Protein AF-A0A521PX06-F1 (afdb_monomer_lite)

Secondary structure (DSSP, 8-state):
--HHHHHHHHHHHHHHHHHHHHHHHHHHHHHHHHHTT-THHHHHHHHHHHHHHHHHHHHHHHHHH--EEEEEE-TTT--EEEEE---S-BTSGGGB--S--SSPPPPPPTTEEEEEEEEE-TTPPP-B-SS-EEEE-SS--B-HHHHTSTTEEEEE--EE-TTS-EEEEEEEEESSPPPTT-S-PPTT-SSEEEE-TTS-EEEE------B--HHHHHHTTSEEE--TT-SS-B-PPTT--TTTT--S-SS-EEEETTEEEE----

pLDDT: mean 91.42, std 8.43, range [45.53, 98.56]

Sequence (266 aa):
MNIDSIAKRNHIIDTHHHIIRDLRRVEPIISKLAAASDPAWREWEKERSQTVKKIEPLVQEYWDWVPAVKLSRCPFCQKDLARLFDPVDLRGFWWMDRTQRPRPEPAPCPHFCLLLGSVNLNGLPAQGGVFESRLGPDVPFVIPRLLEWPTMTAVVSLVPLRWGYNAYPVAYFSRVPPKERSLTQGWAQKEYQFILEDGRGGWDIVDDVYDYNLEAWIKRGKLRWFHENTLSPQNAPPGDYPFRDIKGKAMPQVLIDNELRYVYSP

Structure (mmCIF, N/CA/C/O backbone):
data_AF-A0A521PX06-F1
#
_entry.id   AF-A0A521PX06-F1
#
loop_
_atom_site.group_PDB
_atom_site.id
_atom_site.type_symbol
_atom_site.label_atom_id
_atom_site.label_alt_id
_atom_site.label_comp_id
_atom_site.label_asym_id
_atom_site.label_entity_id
_atom_site.label_seq_id
_atom_site.pdbx_PDB_ins_code
_atom_site.Cartn_x
_atom_site.Cartn_y
_atom_site.Cartn_z
_atom_site.occupancy
_atom_site.B_iso_or_equiv
_atom_site.auth_seq_id
_atom_site.auth_comp_id
_atom_site.auth_asym_id
_atom_site.auth_atom_id
_atom_site.pdbx_PDB_model_num
ATOM 1 N N . MET A 1 1 ? 15.422 -8.797 9.702 1.00 77.31 1 MET A N 1
ATOM 2 C CA . MET A 1 1 ? 15.928 -8.955 8.318 1.00 77.31 1 MET A CA 1
ATOM 3 C C . MET A 1 1 ? 17.419 -8.643 8.333 1.00 77.31 1 MET A C 1
ATOM 5 O O . MET A 1 1 ? 17.774 -7.654 8.964 1.00 77.31 1 MET A O 1
ATOM 9 N N . ASN A 1 2 ? 18.285 -9.486 7.761 1.00 86.31 2 ASN A N 1
ATOM 10 C CA . ASN A 1 2 ? 19.738 -9.249 7.798 1.00 86.31 2 ASN A CA 1
ATOM 11 C C . ASN A 1 2 ? 20.191 -8.312 6.655 1.00 86.31 2 ASN A C 1
ATOM 13 O O . ASN A 1 2 ? 19.441 -8.066 5.708 1.00 86.31 2 ASN A O 1
ATOM 17 N N . ILE A 1 3 ? 21.399 -7.754 6.770 1.00 82.31 3 ILE A N 1
ATOM 18 C CA . ILE A 1 3 ? 21.947 -6.778 5.812 1.00 82.31 3 ILE A CA 1
ATOM 19 C C . ILE A 1 3 ? 22.156 -7.412 4.429 1.00 82.31 3 ILE A C 1
ATOM 21 O O . ILE A 1 3 ? 21.763 -6.809 3.430 1.00 82.31 3 ILE A O 1
ATOM 25 N N . ASP A 1 4 ? 22.685 -8.635 4.380 1.00 86.69 4 ASP A N 1
ATOM 26 C CA . ASP A 1 4 ? 22.997 -9.346 3.131 1.00 86.69 4 ASP A CA 1
ATOM 27 C C . ASP A 1 4 ? 21.750 -9.592 2.275 1.00 86.69 4 ASP A C 1
ATOM 29 O O . ASP A 1 4 ? 21.757 -9.398 1.060 1.00 86.69 4 ASP A O 1
ATOM 33 N N . SER A 1 5 ? 20.635 -9.937 2.921 1.00 90.31 5 SER A N 1
ATOM 34 C CA . SER A 1 5 ? 19.335 -10.107 2.275 1.00 90.31 5 SER A CA 1
ATOM 35 C C . SER A 1 5 ? 18.852 -8.810 1.615 1.00 90.31 5 SER A C 1
ATOM 37 O O . SER A 1 5 ? 18.321 -8.841 0.507 1.00 90.31 5 SER A O 1
ATOM 39 N N . ILE A 1 6 ? 19.085 -7.654 2.244 1.00 91.94 6 ILE A N 1
ATOM 40 C CA . ILE A 1 6 ? 18.680 -6.357 1.683 1.00 91.94 6 ILE A CA 1
ATOM 41 C C . ILE A 1 6 ? 19.611 -5.928 0.544 1.00 91.94 6 ILE A C 1
ATOM 43 O O . ILE A 1 6 ? 19.138 -5.392 -0.458 1.00 91.94 6 ILE A O 1
ATOM 47 N N . ALA A 1 7 ? 20.916 -6.185 0.663 1.00 92.44 7 ALA A N 1
ATOM 48 C CA . ALA A 1 7 ? 21.871 -5.926 -0.414 1.00 92.44 7 ALA A CA 1
ATOM 49 C C . ALA A 1 7 ? 21.508 -6.722 -1.677 1.00 92.44 7 ALA A C 1
ATOM 51 O O . ALA A 1 7 ? 21.447 -6.155 -2.768 1.00 92.44 7 ALA A O 1
ATOM 52 N N . LYS A 1 8 ? 21.160 -8.004 -1.509 1.00 93.12 8 LYS A N 1
ATOM 53 C CA . LYS A 1 8 ? 20.673 -8.865 -2.590 1.00 93.12 8 LYS A CA 1
ATOM 54 C C . LYS A 1 8 ? 19.417 -8.297 -3.258 1.00 93.12 8 LYS A C 1
ATOM 56 O O . LYS A 1 8 ? 19.384 -8.151 -4.477 1.00 93.12 8 LYS A O 1
ATOM 61 N N . ARG A 1 9 ? 18.410 -7.906 -2.471 1.00 94.25 9 ARG A N 1
ATOM 62 C CA . ARG A 1 9 ? 17.194 -7.257 -2.989 1.00 94.25 9 ARG A CA 1
ATOM 63 C C . ARG A 1 9 ? 17.494 -5.986 -3.782 1.00 94.25 9 ARG A C 1
ATOM 65 O O . ARG A 1 9 ? 16.931 -5.791 -4.855 1.00 94.25 9 ARG A O 1
ATOM 72 N N . ASN A 1 10 ? 18.374 -5.126 -3.274 1.00 93.69 10 ASN A N 1
ATOM 73 C CA . ASN A 1 10 ? 18.742 -3.896 -3.973 1.00 93.69 10 ASN A CA 1
ATOM 74 C C . ASN A 1 10 ? 19.433 -4.196 -5.307 1.00 93.69 10 ASN A C 1
ATOM 76 O O . ASN A 1 10 ? 19.070 -3.601 -6.314 1.00 93.69 10 ASN A O 1
ATOM 80 N N . HIS A 1 11 ? 20.338 -5.178 -5.339 1.00 94.56 11 HIS A N 1
ATOM 81 C CA . HIS A 1 11 ? 20.997 -5.603 -6.573 1.00 94.56 11 HIS A CA 1
ATOM 82 C C . HIS A 1 11 ? 20.003 -6.085 -7.643 1.00 94.56 11 HIS A C 1
ATOM 84 O O . HIS A 1 11 ? 20.121 -5.699 -8.808 1.00 94.56 11 HIS A O 1
ATOM 90 N N . ILE A 1 12 ? 18.997 -6.874 -7.250 1.00 93.12 12 ILE A N 1
ATOM 91 C CA . ILE A 1 12 ? 17.921 -7.337 -8.141 1.00 93.12 12 ILE A CA 1
ATOM 92 C C . ILE A 1 12 ? 17.178 -6.145 -8.760 1.00 93.12 12 ILE A C 1
ATOM 94 O O . ILE A 1 12 ? 17.003 -6.074 -9.978 1.00 93.12 12 ILE A O 1
ATOM 98 N N . ILE A 1 13 ? 16.774 -5.182 -7.928 1.00 92.38 13 ILE A N 1
ATOM 99 C CA . ILE A 1 13 ? 16.023 -3.999 -8.363 1.00 92.38 13 ILE A CA 1
ATOM 100 C C . ILE A 1 13 ? 16.864 -3.101 -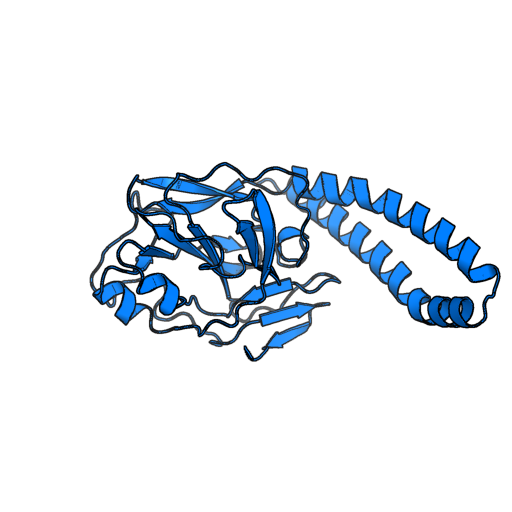9.263 1.00 92.38 13 ILE A C 1
ATOM 102 O O . ILE A 1 13 ? 16.377 -2.661 -10.302 1.00 92.38 13 ILE A O 1
ATOM 106 N N . ASP A 1 14 ? 18.119 -2.847 -8.902 1.00 94.31 14 ASP A N 1
ATOM 107 C CA . ASP A 1 14 ? 19.002 -1.971 -9.668 1.00 94.31 14 ASP A CA 1
ATOM 108 C C . ASP A 1 14 ? 19.321 -2.582 -11.043 1.00 94.31 14 ASP A C 1
ATOM 110 O O . ASP A 1 14 ? 19.267 -1.881 -12.057 1.00 94.31 14 ASP A O 1
ATOM 114 N N . THR A 1 15 ? 19.537 -3.902 -11.102 1.00 93.38 15 THR A N 1
ATOM 115 C CA . THR A 1 15 ? 19.737 -4.644 -12.359 1.00 93.38 15 THR A CA 1
ATOM 116 C C . THR A 1 15 ? 18.487 -4.578 -13.234 1.00 93.38 15 THR A C 1
ATOM 118 O O . THR A 1 15 ? 18.568 -4.237 -14.414 1.00 93.38 15 THR A O 1
ATOM 121 N N . HIS A 1 16 ? 17.311 -4.832 -12.656 1.00 93.19 16 HIS A N 1
ATOM 122 C CA . HIS A 1 16 ? 16.043 -4.716 -13.369 1.00 93.19 16 HIS A CA 1
ATOM 123 C C . HIS A 1 16 ? 15.815 -3.299 -13.909 1.00 93.19 16 HIS A C 1
ATOM 125 O O . HIS A 1 16 ? 15.477 -3.115 -15.078 1.00 93.19 16 HIS A O 1
ATOM 131 N N . HIS A 1 17 ? 16.029 -2.280 -13.076 1.00 91.19 17 HIS A N 1
ATOM 132 C CA . HIS A 1 17 ? 15.851 -0.885 -13.460 1.00 91.19 17 HIS A CA 1
ATOM 133 C C . HIS A 1 17 ? 16.805 -0.468 -14.575 1.00 91.19 17 HIS A C 1
ATOM 135 O O . HIS A 1 17 ? 16.384 0.246 -15.481 1.00 91.19 17 HIS A O 1
ATOM 141 N N . HIS A 1 18 ? 18.056 -0.927 -14.542 1.00 92.62 18 HIS A N 1
ATOM 142 C CA . HIS A 1 18 ? 19.015 -0.680 -15.613 1.00 92.62 18 HIS A CA 1
ATOM 143 C C . HIS A 1 18 ? 18.521 -1.248 -16.952 1.00 92.62 18 HIS A C 1
ATOM 145 O O . HIS A 1 18 ? 18.384 -0.495 -17.914 1.00 92.62 18 HIS A O 1
ATOM 151 N N . ILE A 1 19 ? 18.124 -2.526 -16.976 1.00 90.25 19 ILE A N 1
ATOM 152 C CA . ILE A 1 19 ? 17.608 -3.185 -18.185 1.00 90.25 19 ILE A CA 1
ATOM 153 C C . ILE A 1 19 ? 16.369 -2.456 -18.732 1.00 90.25 19 ILE A C 1
ATOM 155 O O . ILE A 1 19 ? 16.259 -2.205 -19.932 1.00 90.25 19 ILE A O 1
ATOM 159 N N . ILE A 1 20 ? 15.425 -2.086 -17.863 1.00 90.06 20 ILE A N 1
ATOM 160 C CA . ILE A 1 20 ? 14.202 -1.386 -18.276 1.00 90.06 20 ILE A CA 1
ATOM 161 C C . ILE A 1 20 ? 14.499 0.008 -18.838 1.00 90.06 20 ILE A C 1
ATOM 163 O O . ILE A 1 20 ? 13.864 0.408 -19.817 1.00 90.06 20 ILE A O 1
ATOM 167 N N . ARG A 1 21 ? 15.446 0.756 -18.256 1.00 90.56 21 ARG A N 1
ATOM 168 C CA . ARG A 1 21 ? 15.852 2.066 -18.794 1.00 90.56 21 ARG A CA 1
ATOM 169 C C . ARG A 1 21 ? 16.436 1.930 -20.194 1.00 90.56 21 ARG A C 1
ATOM 171 O O . ARG A 1 21 ? 16.063 2.710 -21.069 1.00 90.56 21 ARG A O 1
ATOM 178 N N . ASP A 1 22 ? 17.275 0.924 -20.417 1.00 90.19 22 ASP A N 1
ATOM 179 C CA . ASP A 1 22 ? 17.865 0.668 -21.731 1.00 90.19 22 ASP A CA 1
ATOM 180 C C . ASP A 1 22 ? 16.794 0.330 -22.775 1.00 90.19 22 ASP A C 1
ATOM 182 O O . ASP A 1 22 ? 16.799 0.904 -23.867 1.00 90.19 22 ASP A O 1
ATOM 186 N N . LEU A 1 23 ? 15.817 -0.513 -22.418 1.00 88.94 23 LEU A N 1
ATOM 187 C CA . LEU A 1 23 ? 14.682 -0.840 -23.289 1.00 88.94 23 LEU A CA 1
ATOM 188 C C . LEU A 1 23 ? 13.816 0.390 -23.610 1.00 88.94 23 LEU A C 1
ATOM 190 O O . LEU A 1 23 ? 13.464 0.606 -24.770 1.00 88.94 23 LEU A O 1
ATOM 194 N N . ARG A 1 24 ? 13.503 1.231 -22.614 1.00 88.12 24 ARG A N 1
ATOM 195 C CA . ARG A 1 24 ? 12.711 2.459 -22.822 1.00 88.12 24 ARG A CA 1
ATOM 196 C C . ARG A 1 24 ? 13.435 3.490 -23.683 1.00 88.12 24 ARG A C 1
ATOM 198 O O . ARG A 1 24 ? 12.793 4.192 -24.458 1.00 88.12 24 ARG A O 1
ATOM 205 N N . ARG A 1 25 ? 14.766 3.584 -23.583 1.00 90.31 25 ARG A N 1
ATOM 206 C CA . ARG A 1 25 ? 15.566 4.538 -24.369 1.00 90.31 25 ARG A CA 1
ATOM 207 C C . ARG A 1 25 ? 15.419 4.314 -25.875 1.00 90.31 25 ARG A C 1
ATOM 209 O O . ARG A 1 25 ? 15.466 5.273 -26.641 1.00 90.31 25 ARG A O 1
ATOM 216 N N . VAL A 1 26 ? 15.255 3.062 -26.299 1.00 88.69 26 VAL A N 1
ATOM 217 C CA . VAL A 1 26 ? 15.172 2.691 -27.721 1.00 88.69 26 VAL A CA 1
ATOM 218 C C . VAL A 1 26 ? 13.735 2.587 -28.242 1.00 88.69 26 VAL A C 1
ATOM 220 O O . VAL A 1 26 ? 13.522 2.673 -29.449 1.00 88.69 26 VAL A O 1
ATOM 223 N N . GLU A 1 27 ? 12.734 2.485 -27.365 1.00 87.94 27 GLU A N 1
ATOM 224 C CA . GLU A 1 27 ? 11.319 2.298 -27.726 1.00 87.94 27 GLU A CA 1
ATOM 225 C C . GLU A 1 27 ? 10.758 3.336 -28.729 1.00 87.94 27 GLU A C 1
ATOM 227 O O . GLU A 1 27 ? 10.093 2.923 -29.689 1.00 87.94 27 GLU A O 1
ATOM 232 N N . PRO A 1 28 ? 11.056 4.652 -28.631 1.00 91.25 28 PRO A N 1
ATOM 233 C CA . PRO A 1 28 ? 10.577 5.628 -29.615 1.00 91.25 28 PRO A CA 1
ATOM 234 C C . PRO A 1 28 ? 11.161 5.418 -31.017 1.00 91.25 28 PRO A C 1
ATOM 236 O O . PRO A 1 28 ? 10.495 5.696 -32.015 1.00 91.25 28 PRO A O 1
ATOM 239 N N . ILE A 1 29 ? 12.407 4.941 -31.104 1.00 89.19 29 ILE A N 1
ATOM 240 C CA . ILE A 1 29 ? 13.078 4.651 -32.379 1.00 89.19 29 ILE A CA 1
ATOM 241 C C . ILE A 1 29 ? 12.409 3.439 -33.022 1.00 89.19 29 ILE A C 1
ATOM 243 O O . ILE A 1 29 ? 12.021 3.484 -34.187 1.00 89.19 29 ILE A O 1
ATOM 247 N N . ILE A 1 30 ? 12.198 2.383 -32.240 1.00 87.62 30 ILE A N 1
ATOM 248 C CA . ILE A 1 30 ? 11.592 1.150 -32.735 1.00 87.62 30 ILE A CA 1
ATOM 249 C C . ILE A 1 30 ? 10.142 1.356 -33.159 1.00 87.62 30 ILE A C 1
ATOM 251 O O . ILE A 1 30 ? 9.734 0.831 -34.191 1.00 87.62 30 ILE A O 1
ATOM 255 N N . SER A 1 31 ? 9.381 2.169 -32.427 1.00 85.88 31 SER A N 1
ATOM 256 C CA . SER A 1 31 ? 8.005 2.508 -32.806 1.00 85.88 31 SER A CA 1
ATOM 257 C C . SER A 1 31 ? 7.937 3.129 -34.209 1.00 85.88 31 SER A C 1
ATOM 259 O O . SER A 1 31 ? 7.035 2.814 -34.984 1.00 85.88 31 SER A O 1
ATOM 261 N N . LYS A 1 32 ? 8.927 3.956 -34.579 1.00 90.88 32 LYS A N 1
ATOM 262 C CA . LYS A 1 32 ? 9.040 4.523 -35.933 1.00 90.88 32 LYS A CA 1
ATOM 263 C C . LYS A 1 32 ? 9.410 3.466 -36.978 1.00 90.88 32 LYS A C 1
ATOM 265 O O . LYS A 1 32 ? 8.816 3.460 -38.052 1.00 90.88 32 LYS A O 1
ATOM 270 N N . LEU A 1 33 ? 10.346 2.565 -36.668 1.00 88.00 33 LEU A N 1
ATOM 271 C CA . LEU A 1 33 ? 10.742 1.469 -37.567 1.00 88.00 33 LEU A CA 1
ATOM 272 C C . LEU A 1 33 ? 9.586 0.494 -37.830 1.00 88.00 33 LEU A C 1
ATOM 274 O O . LEU A 1 33 ? 9.361 0.095 -38.971 1.00 88.00 33 LEU A O 1
ATOM 278 N N . ALA A 1 34 ? 8.811 0.162 -36.794 1.00 85.94 34 ALA A N 1
ATOM 279 C CA . ALA A 1 34 ? 7.628 -0.684 -36.910 1.00 85.94 34 ALA A CA 1
ATOM 280 C C . ALA A 1 34 ? 6.563 -0.045 -37.816 1.00 85.94 34 ALA A C 1
ATOM 282 O O . ALA A 1 34 ? 6.048 -0.707 -38.715 1.00 85.94 34 ALA A O 1
ATOM 283 N N . ALA A 1 35 ? 6.291 1.255 -37.646 1.00 91.19 35 ALA A N 1
ATOM 284 C CA . ALA A 1 35 ? 5.367 1.994 -38.510 1.00 91.19 35 ALA A CA 1
ATOM 285 C C . ALA A 1 35 ? 5.827 2.033 -39.981 1.00 91.19 35 ALA A C 1
ATOM 287 O O . ALA A 1 35 ? 4.998 2.011 -40.888 1.00 91.19 35 ALA A O 1
ATOM 288 N N . ALA A 1 36 ? 7.140 2.037 -40.220 1.00 91.44 36 ALA A N 1
ATOM 289 C CA . ALA A 1 36 ? 7.736 1.974 -41.554 1.00 91.44 36 ALA A CA 1
ATOM 290 C C . ALA A 1 36 ? 7.850 0.544 -42.126 1.00 91.44 36 ALA A C 1
ATOM 292 O O . ALA A 1 36 ? 8.324 0.379 -43.246 1.00 91.44 36 ALA A O 1
ATOM 293 N N . SER A 1 37 ? 7.426 -0.490 -41.384 1.00 90.75 37 SER A N 1
ATOM 294 C CA . SER A 1 37 ? 7.623 -1.908 -41.736 1.00 90.75 37 SER A CA 1
ATOM 295 C C . SER A 1 37 ? 9.092 -2.302 -41.974 1.00 90.75 37 SER A C 1
ATOM 297 O O . SER A 1 37 ? 9.373 -3.239 -42.722 1.00 90.75 37 SER A O 1
ATOM 299 N N . ASP A 1 38 ? 10.034 -1.616 -41.323 1.00 94.00 38 ASP A N 1
ATOM 300 C CA . ASP A 1 38 ? 11.471 -1.864 -41.470 1.00 94.00 38 ASP A CA 1
ATOM 301 C C . ASP A 1 38 ? 11.881 -3.195 -40.801 1.00 94.00 38 ASP A C 1
ATOM 303 O O . ASP A 1 38 ? 11.660 -3.357 -39.600 1.00 94.00 38 ASP A O 1
ATOM 307 N N . PRO A 1 39 ? 12.523 -4.150 -41.501 1.00 91.69 39 PRO A N 1
ATOM 308 C CA . PRO A 1 39 ? 12.943 -5.431 -40.923 1.00 91.69 39 PRO A CA 1
ATOM 309 C C . PRO A 1 39 ? 13.735 -5.342 -39.607 1.00 91.69 39 PRO A C 1
ATOM 311 O O . PRO A 1 39 ? 13.665 -6.279 -38.806 1.00 91.69 39 PRO A O 1
ATOM 314 N N . ALA A 1 40 ? 14.437 -4.233 -39.345 1.00 89.69 40 ALA A N 1
ATOM 315 C CA . ALA A 1 40 ? 15.159 -3.992 -38.097 1.00 89.69 40 ALA A CA 1
ATOM 316 C C . ALA A 1 40 ? 14.257 -4.054 -36.850 1.00 89.69 40 ALA A C 1
ATOM 318 O O . ALA A 1 40 ? 14.723 -4.451 -35.779 1.00 89.69 40 ALA A O 1
ATOM 319 N N . TRP A 1 41 ? 12.957 -3.743 -36.970 1.00 89.44 41 TRP A N 1
ATOM 320 C CA . TRP A 1 41 ? 12.026 -3.838 -35.838 1.00 89.44 41 TRP A CA 1
ATOM 321 C C . TRP A 1 41 ? 11.865 -5.286 -35.347 1.00 89.44 41 TRP A C 1
ATOM 323 O O . TRP A 1 41 ? 11.765 -5.518 -34.143 1.00 89.44 41 TRP A O 1
ATOM 333 N N . ARG A 1 42 ? 11.899 -6.271 -36.259 1.00 89.88 42 ARG A N 1
ATOM 334 C CA . ARG A 1 42 ? 11.760 -7.697 -35.918 1.00 89.88 42 ARG A CA 1
ATOM 335 C C . ARG A 1 42 ? 12.981 -8.226 -35.184 1.00 89.88 42 ARG A C 1
ATOM 337 O O . ARG A 1 42 ? 12.845 -9.062 -34.295 1.00 89.88 42 ARG A O 1
ATOM 344 N N . GLU A 1 43 ? 14.170 -7.768 -35.568 1.00 90.38 43 GLU A N 1
ATOM 345 C CA . GLU A 1 43 ? 15.398 -8.170 -34.882 1.00 90.38 43 GLU A CA 1
ATOM 346 C C . GLU A 1 43 ? 15.430 -7.599 -33.464 1.00 90.38 43 GLU A C 1
ATOM 348 O O . GLU A 1 43 ? 15.638 -8.342 -32.505 1.00 90.38 43 GLU A O 1
ATOM 353 N N . TRP A 1 44 ? 15.055 -6.326 -33.305 1.00 89.06 44 TRP A N 1
ATOM 354 C CA . TRP A 1 44 ? 14.880 -5.741 -31.980 1.00 89.06 44 TRP A CA 1
ATOM 355 C C . TRP A 1 44 ? 13.822 -6.468 -31.145 1.00 89.06 44 TRP A C 1
ATOM 357 O O . TRP A 1 44 ? 14.010 -6.656 -29.947 1.00 89.06 44 TRP A O 1
ATOM 367 N N . GLU A 1 45 ? 12.705 -6.902 -31.736 1.00 89.00 45 GLU A N 1
ATOM 368 C CA . GLU A 1 45 ? 11.679 -7.634 -30.987 1.00 89.00 45 GLU A CA 1
ATOM 369 C C . GLU A 1 45 ? 12.219 -8.958 -30.423 1.00 89.00 45 GLU A C 1
ATOM 371 O O . GLU A 1 45 ? 11.927 -9.304 -29.273 1.00 89.00 45 GLU A O 1
ATOM 376 N N . LYS A 1 46 ? 13.077 -9.665 -31.172 1.00 90.75 46 LYS A N 1
ATOM 377 C CA . LYS A 1 46 ? 13.778 -10.852 -30.659 1.00 90.75 46 LYS A CA 1
ATOM 378 C C . LYS A 1 46 ? 14.724 -10.494 -29.515 1.00 90.75 46 LYS A C 1
ATOM 380 O O . LYS A 1 46 ? 14.679 -11.157 -28.477 1.00 90.75 46 LYS A O 1
ATOM 385 N N . GLU A 1 47 ? 15.549 -9.460 -29.670 1.00 89.31 47 GLU A N 1
ATOM 386 C CA . GLU A 1 47 ? 16.478 -9.001 -28.627 1.00 89.31 47 GLU A CA 1
ATOM 387 C C . GLU A 1 47 ? 15.736 -8.564 -27.357 1.00 89.31 47 GLU A C 1
ATOM 389 O O . GLU A 1 47 ? 16.101 -8.948 -26.240 1.00 89.31 47 GLU A O 1
ATOM 394 N N . ARG A 1 48 ? 14.635 -7.821 -27.514 1.00 87.94 48 ARG A N 1
ATOM 395 C CA . ARG A 1 48 ? 13.732 -7.445 -26.425 1.00 87.94 48 ARG A CA 1
ATOM 396 C C . ARG A 1 48 ? 13.158 -8.684 -25.757 1.00 87.94 48 ARG A C 1
ATOM 398 O O . ARG A 1 48 ? 13.188 -8.761 -24.534 1.00 87.94 48 ARG A O 1
ATOM 405 N N . SER A 1 49 ? 12.659 -9.653 -26.523 1.00 88.88 49 SER A N 1
ATOM 406 C CA . SER A 1 49 ? 12.113 -10.902 -25.980 1.00 88.88 49 SER A CA 1
ATOM 407 C C . SER A 1 49 ? 13.159 -11.661 -25.154 1.00 88.88 49 SER A C 1
ATOM 409 O O . SER A 1 49 ? 12.884 -12.074 -24.028 1.00 88.88 49 SER A O 1
ATOM 411 N N . GLN A 1 50 ? 14.392 -11.776 -25.655 1.00 90.19 50 GLN A N 1
ATOM 412 C CA . GLN A 1 50 ? 15.505 -12.383 -24.916 1.00 90.19 50 GLN A CA 1
ATOM 413 C C . GLN A 1 50 ? 15.865 -11.595 -23.652 1.00 90.19 50 GLN A C 1
ATOM 415 O O . GLN A 1 50 ? 16.146 -12.187 -22.612 1.00 90.19 50 GLN A O 1
ATOM 420 N N . THR A 1 51 ? 15.835 -10.266 -23.719 1.00 88.94 51 THR A N 1
ATOM 421 C CA . THR A 1 51 ? 16.107 -9.391 -22.574 1.00 88.94 51 THR A CA 1
ATOM 422 C C . THR A 1 51 ? 15.022 -9.513 -21.504 1.00 88.94 51 THR A C 1
ATOM 424 O O . THR A 1 51 ? 15.336 -9.642 -20.324 1.00 88.94 51 THR A O 1
ATOM 427 N N . VAL A 1 52 ? 13.748 -9.574 -21.899 1.00 85.44 52 VAL A N 1
ATOM 428 C CA . VAL A 1 52 ? 12.620 -9.803 -20.983 1.00 85.44 52 VAL A CA 1
ATOM 429 C C . VAL A 1 52 ? 12.733 -11.168 -20.297 1.00 85.44 52 VAL A C 1
ATOM 431 O O . VAL A 1 52 ? 12.516 -11.255 -19.092 1.00 85.44 52 VAL A O 1
ATOM 434 N N . LYS A 1 53 ? 13.182 -12.215 -21.001 1.00 89.56 53 LYS A N 1
ATOM 435 C CA . LYS A 1 53 ? 13.454 -13.527 -20.380 1.00 89.56 53 LYS A CA 1
ATOM 436 C C . LYS A 1 53 ? 14.545 -13.483 -19.303 1.00 89.56 53 LYS A C 1
ATOM 438 O O . LYS A 1 53 ? 14.536 -14.314 -18.405 1.00 89.56 53 LYS A O 1
ATOM 443 N N . LYS A 1 54 ? 15.477 -12.522 -19.358 1.00 88.50 54 LYS A N 1
ATOM 444 C CA . LYS A 1 54 ? 16.486 -12.313 -18.297 1.00 88.50 54 LYS A CA 1
ATOM 445 C C . LYS A 1 54 ? 15.915 -11.587 -17.073 1.00 88.50 54 LYS A C 1
ATOM 447 O O . LYS A 1 54 ? 16.471 -11.710 -15.988 1.00 88.50 54 LYS A O 1
ATOM 452 N N . ILE A 1 55 ? 14.824 -10.838 -17.241 1.00 89.44 55 ILE A N 1
ATOM 453 C CA . ILE A 1 55 ? 14.141 -10.111 -16.161 1.00 89.44 55 ILE A CA 1
ATOM 454 C C . ILE A 1 55 ? 13.302 -11.055 -15.298 1.00 89.44 55 ILE A C 1
ATOM 456 O O . ILE A 1 55 ? 13.244 -10.885 -14.084 1.00 89.44 55 ILE A O 1
ATOM 460 N N . GLU A 1 56 ? 12.652 -12.044 -15.905 1.00 89.56 56 GLU A N 1
ATOM 461 C CA . GLU A 1 56 ? 11.712 -12.928 -15.211 1.00 89.56 56 GLU A CA 1
ATOM 462 C C . GLU A 1 56 ? 12.317 -13.628 -13.971 1.00 89.56 56 GLU A C 1
ATOM 464 O O . GLU A 1 56 ? 11.715 -13.520 -12.898 1.00 89.56 56 GLU A O 1
ATOM 469 N N . PRO A 1 57 ? 13.534 -14.218 -14.019 1.00 91.69 57 PRO A N 1
ATOM 470 C CA . PRO A 1 57 ? 14.173 -14.781 -12.827 1.00 91.69 57 PRO A CA 1
ATOM 471 C C . PRO A 1 57 ? 14.456 -13.748 -11.728 1.00 91.69 57 PRO A C 1
ATOM 473 O O . PRO A 1 57 ? 14.317 -14.063 -10.551 1.00 91.69 57 PRO A O 1
ATOM 476 N N . LEU A 1 58 ? 14.810 -12.508 -12.094 1.00 92.00 58 LEU A N 1
ATOM 477 C CA . LEU A 1 58 ? 15.048 -11.420 -11.135 1.00 92.00 58 LEU A CA 1
ATOM 478 C C . LEU A 1 58 ? 13.754 -11.026 -10.415 1.00 92.00 58 LEU A C 1
ATOM 480 O O . LEU A 1 58 ? 13.747 -10.804 -9.205 1.00 92.00 58 LEU A O 1
ATOM 484 N N . VAL A 1 59 ? 12.642 -10.962 -11.150 1.00 90.88 59 VAL A N 1
ATOM 485 C CA . VAL A 1 59 ? 11.322 -10.691 -10.568 1.00 90.88 59 VAL A CA 1
ATOM 486 C C . VAL A 1 59 ? 10.927 -11.811 -9.611 1.00 90.88 59 VAL A C 1
ATOM 488 O O . VAL A 1 59 ? 10.506 -11.518 -8.492 1.00 90.88 59 VAL A O 1
ATOM 491 N N . GLN A 1 60 ? 11.109 -13.074 -10.002 1.00 92.00 60 GLN A N 1
ATOM 492 C CA . GLN A 1 60 ? 10.838 -14.209 -9.121 1.00 92.00 60 GLN A CA 1
ATOM 493 C C . GLN A 1 60 ? 11.684 -14.145 -7.842 1.00 92.00 60 GLN A C 1
ATOM 495 O O . GLN A 1 60 ? 11.142 -14.225 -6.742 1.00 92.00 60 GLN A O 1
ATOM 500 N N . GLU A 1 61 ? 12.990 -13.910 -7.975 1.00 93.44 61 GLU A N 1
ATOM 501 C CA . GLU A 1 61 ? 13.912 -13.829 -6.842 1.00 93.44 61 GLU A CA 1
ATOM 502 C C . GLU A 1 61 ? 13.560 -12.686 -5.876 1.00 93.44 61 GLU A C 1
ATOM 504 O O . GLU A 1 61 ? 13.662 -12.842 -4.656 1.00 93.44 61 GLU A O 1
ATOM 509 N N . TYR A 1 62 ? 13.081 -11.552 -6.400 1.00 94.62 62 TYR A N 1
ATOM 510 C CA . TYR A 1 62 ? 12.526 -10.482 -5.573 1.00 94.62 62 TYR A CA 1
ATOM 511 C C . TYR A 1 62 ? 11.311 -10.964 -4.771 1.00 94.62 62 TYR A C 1
ATOM 513 O O . TYR A 1 62 ? 11.257 -10.749 -3.563 1.00 94.62 62 TYR A O 1
ATOM 521 N N . TRP A 1 63 ? 10.340 -11.630 -5.399 1.00 93.81 63 TRP A N 1
ATOM 522 C CA . TRP A 1 63 ? 9.119 -12.085 -4.719 1.00 93.81 63 TRP A CA 1
ATOM 523 C C . TRP A 1 63 ? 9.354 -13.219 -3.716 1.00 93.81 63 TRP A C 1
ATOM 525 O O . TRP A 1 63 ? 8.670 -13.289 -2.688 1.00 93.81 63 TRP A O 1
ATOM 535 N N . ASP A 1 64 ? 10.350 -14.064 -3.961 1.00 93.50 64 ASP A N 1
ATOM 536 C CA . ASP A 1 64 ? 10.816 -15.055 -2.990 1.00 93.50 64 ASP A CA 1
ATOM 537 C C . ASP A 1 64 ? 11.436 -14.373 -1.762 1.00 93.50 64 ASP A C 1
ATOM 539 O O . ASP A 1 64 ? 11.266 -14.835 -0.629 1.00 93.50 64 ASP A O 1
ATOM 543 N N . TRP A 1 65 ? 12.088 -13.226 -1.971 1.00 94.25 65 TRP A N 1
ATOM 544 C CA . TRP A 1 65 ? 12.641 -12.403 -0.903 1.00 94.25 65 TRP A CA 1
ATOM 545 C C . TRP A 1 65 ? 11.582 -11.623 -0.106 1.00 94.25 65 TRP A C 1
ATOM 547 O O . TRP A 1 65 ? 11.742 -11.494 1.111 1.00 94.25 65 TRP A O 1
ATOM 557 N N . VAL A 1 66 ? 10.518 -11.108 -0.743 1.00 94.69 66 VAL A N 1
ATOM 558 C CA . VAL A 1 66 ? 9.526 -10.241 -0.072 1.00 94.69 66 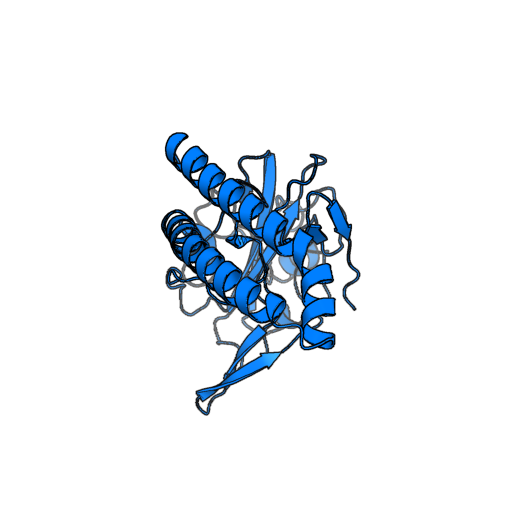VAL A CA 1
ATOM 559 C C . VAL A 1 66 ? 8.972 -10.935 1.183 1.00 94.69 66 VAL A C 1
ATOM 561 O O . VAL A 1 66 ? 8.386 -12.019 1.085 1.00 94.69 66 VAL A O 1
ATOM 564 N N . PRO A 1 67 ? 9.133 -10.344 2.381 1.00 95.62 67 PRO A N 1
ATOM 565 C CA . PRO A 1 67 ? 8.688 -10.974 3.614 1.00 95.62 67 PRO A CA 1
ATOM 566 C C . PRO A 1 67 ? 7.166 -10.898 3.769 1.00 95.62 67 PRO A C 1
ATOM 568 O O . PRO A 1 67 ? 6.511 -9.967 3.301 1.00 95.62 67 PRO A O 1
ATOM 571 N N . ALA A 1 68 ? 6.613 -11.843 4.529 1.00 95.75 68 ALA A N 1
ATOM 572 C CA . ALA A 1 68 ? 5.291 -11.678 5.114 1.00 95.75 68 ALA A CA 1
ATOM 573 C C . ALA A 1 68 ? 5.405 -10.767 6.347 1.00 95.75 68 ALA A C 1
ATOM 575 O O . ALA A 1 68 ? 6.010 -11.146 7.351 1.00 95.75 68 ALA A O 1
ATOM 576 N N . VAL A 1 69 ? 4.836 -9.568 6.271 1.00 95.44 69 VAL A N 1
ATOM 577 C CA . VAL A 1 69 ? 4.812 -8.591 7.365 1.00 95.44 69 VAL A CA 1
ATOM 578 C C . VAL A 1 69 ? 3.430 -8.593 7.993 1.00 95.44 69 VAL A C 1
ATOM 580 O O . VAL A 1 69 ? 2.414 -8.633 7.298 1.00 95.44 69 VAL A O 1
ATOM 583 N N . LYS A 1 70 ? 3.376 -8.540 9.323 1.00 95.69 70 LYS A N 1
ATOM 584 C CA . LYS A 1 70 ? 2.129 -8.320 10.051 1.00 95.69 70 LYS A CA 1
ATOM 585 C C . LYS A 1 70 ? 1.672 -6.880 9.832 1.00 95.69 70 LYS A C 1
ATOM 587 O O . LYS A 1 70 ? 2.239 -5.959 10.404 1.00 95.69 70 LYS A O 1
ATOM 592 N N . LEU A 1 71 ? 0.633 -6.705 9.024 1.00 96.00 71 LEU A N 1
ATOM 593 C CA . LEU A 1 71 ? 0.083 -5.392 8.694 1.00 96.00 71 LEU A CA 1
ATOM 594 C C . LEU A 1 71 ? -1.105 -5.017 9.576 1.00 96.00 71 LEU A C 1
ATOM 596 O O . LEU A 1 71 ? -1.423 -3.842 9.694 1.00 96.00 71 LEU A O 1
ATOM 600 N N . SER A 1 72 ? -1.802 -5.979 10.183 1.00 96.00 72 SER A N 1
ATOM 601 C CA . SER A 1 72 ? -2.937 -5.680 11.064 1.00 96.00 72 SER A CA 1
ATOM 602 C C . SER A 1 72 ? -3.308 -6.870 11.956 1.00 96.00 72 SER A C 1
ATOM 604 O O . SER A 1 72 ? -2.660 -7.919 11.930 1.00 96.00 72 SER A O 1
ATOM 606 N N . ARG A 1 73 ? -4.381 -6.718 12.737 1.00 95.94 73 ARG A N 1
ATOM 607 C CA . ARG A 1 73 ? -5.016 -7.773 13.535 1.00 95.94 73 ARG A CA 1
ATOM 608 C C . ARG A 1 73 ? -6.533 -7.649 13.426 1.00 95.94 73 ARG A C 1
ATOM 610 O O . ARG A 1 73 ? -7.087 -6.569 13.613 1.00 95.94 73 ARG A O 1
ATOM 617 N N . CYS A 1 74 ? -7.206 -8.757 13.126 1.00 96.75 74 CYS A N 1
ATOM 618 C CA . CYS A 1 74 ? -8.654 -8.777 12.942 1.00 96.75 74 CYS A CA 1
ATOM 619 C C . CYS A 1 74 ? -9.386 -8.379 14.240 1.00 96.75 74 CYS A C 1
ATOM 621 O O . CYS A 1 74 ? -9.197 -9.046 15.260 1.00 96.75 74 CYS A O 1
ATOM 623 N N . PRO A 1 75 ? -10.294 -7.385 14.223 1.00 96.12 75 PRO A N 1
ATOM 624 C CA . PRO A 1 75 ? -10.992 -6.933 15.426 1.00 96.12 75 PRO A CA 1
ATOM 625 C C . PRO A 1 75 ? -12.041 -7.932 15.940 1.00 96.12 75 PRO A C 1
ATOM 627 O O . PRO A 1 75 ? -12.526 -7.772 17.060 1.00 96.12 75 PRO A O 1
ATOM 630 N N . PHE A 1 76 ? -12.395 -8.952 15.148 1.00 96.19 76 PHE A N 1
ATOM 631 C CA . PHE A 1 76 ? -13.424 -9.939 15.493 1.00 96.19 76 PHE A CA 1
ATOM 632 C C . PHE A 1 76 ? -12.851 -11.249 16.034 1.00 96.19 76 PHE A C 1
ATOM 634 O O . PHE A 1 76 ? -13.365 -11.767 17.016 1.00 96.19 76 PHE A O 1
ATOM 641 N N . CYS A 1 77 ? -11.788 -11.776 15.416 1.00 96.31 77 CYS A N 1
ATOM 642 C CA . CYS A 1 77 ? -11.193 -13.064 15.802 1.00 96.31 77 CYS A CA 1
ATOM 643 C C . CYS A 1 77 ? -9.748 -12.970 16.303 1.00 96.31 77 CYS A C 1
ATOM 645 O O . CYS A 1 77 ? -9.145 -14.000 16.581 1.00 96.31 77 CYS A O 1
ATOM 647 N N . GLN A 1 78 ? -9.178 -11.762 16.379 1.00 94.75 78 GLN A N 1
ATOM 648 C CA . GLN A 1 78 ? -7.821 -11.488 16.874 1.00 94.75 78 GLN A CA 1
ATOM 649 C C . GLN A 1 78 ? -6.675 -12.179 16.111 1.00 94.75 78 GLN A C 1
ATOM 651 O O . GLN A 1 78 ? -5.518 -12.059 16.507 1.00 94.75 78 GLN A O 1
ATOM 656 N N . LYS A 1 79 ? -6.958 -12.850 14.986 1.00 95.94 79 LYS A N 1
ATOM 657 C CA . LYS A 1 79 ? -5.927 -13.391 14.093 1.00 95.94 79 LYS A CA 1
ATOM 658 C C . LYS A 1 79 ? -5.137 -12.260 13.436 1.00 95.94 79 LYS A C 1
ATOM 660 O O . LYS A 1 79 ? -5.711 -11.243 13.033 1.00 95.94 79 LYS A O 1
ATOM 665 N N . ASP A 1 80 ? -3.831 -12.466 13.315 1.00 95.94 80 ASP A N 1
ATOM 666 C CA . ASP A 1 80 ? -2.942 -11.545 12.612 1.00 95.94 80 ASP A CA 1
ATOM 667 C C . ASP A 1 80 ? -3.233 -11.544 11.113 1.00 95.94 80 ASP A C 1
ATOM 669 O O . ASP A 1 80 ? -3.480 -12.586 10.505 1.00 95.94 80 ASP A O 1
ATOM 673 N N . LEU A 1 81 ? -3.195 -10.353 10.523 1.00 96.62 81 LEU A N 1
ATOM 674 C CA . LEU A 1 81 ? -3.162 -10.171 9.082 1.00 96.62 81 LEU A CA 1
ATOM 675 C C . LEU A 1 81 ? -1.701 -9.989 8.679 1.00 96.62 81 LEU A C 1
ATOM 677 O O . LEU A 1 81 ? -1.163 -8.883 8.761 1.00 96.62 81 LEU A O 1
ATOM 681 N 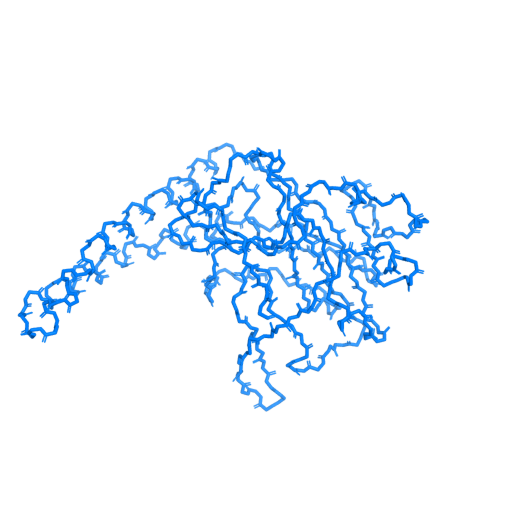N . ALA A 1 82 ? -1.068 -11.078 8.257 1.00 96.81 82 ALA A N 1
ATOM 682 C CA . ALA A 1 82 ? 0.224 -11.031 7.590 1.00 96.81 82 ALA A CA 1
ATOM 683 C C . ALA A 1 82 ? 0.017 -10.994 6.074 1.00 96.81 82 ALA A C 1
ATOM 685 O O . ALA A 1 82 ? -0.818 -11.733 5.560 1.00 96.81 82 ALA A O 1
ATOM 686 N N . ARG A 1 83 ? 0.760 -10.144 5.365 1.00 96.25 83 ARG A N 1
ATOM 687 C CA . ARG A 1 83 ? 0.750 -10.046 3.896 1.00 96.25 83 ARG A CA 1
ATOM 688 C C . ARG A 1 83 ? 2.167 -9.863 3.385 1.00 96.25 83 ARG A C 1
ATOM 690 O O . ARG A 1 83 ? 3.022 -9.380 4.127 1.00 96.25 83 ARG A O 1
ATOM 697 N N . LEU A 1 84 ? 2.416 -10.240 2.137 1.00 95.50 84 LEU A N 1
ATOM 698 C CA . LEU A 1 84 ? 3.652 -9.849 1.469 1.00 95.50 84 LEU A CA 1
ATOM 699 C C . LEU A 1 84 ? 3.706 -8.320 1.430 1.00 95.50 84 LEU A C 1
ATOM 701 O O . LEU A 1 84 ? 2.721 -7.681 1.059 1.00 95.50 84 LEU A O 1
ATOM 705 N N . PHE A 1 85 ? 4.825 -7.745 1.859 1.00 95.88 85 PHE A N 1
ATOM 706 C CA . PHE A 1 85 ? 5.043 -6.301 1.939 1.00 95.88 85 PHE A CA 1
ATOM 707 C C . PHE A 1 85 ? 6.542 -6.021 1.863 1.00 95.88 85 PHE A C 1
ATOM 709 O O . PHE A 1 85 ? 7.317 -6.750 2.477 1.00 95.88 85 PHE A O 1
ATOM 716 N N . ASP A 1 86 ? 6.961 -4.988 1.131 1.00 95.62 86 ASP A N 1
ATOM 717 C CA . ASP A 1 86 ? 8.366 -4.568 1.079 1.00 95.62 86 ASP A CA 1
ATOM 718 C C . ASP A 1 86 ? 8.621 -3.432 2.090 1.00 95.62 86 ASP A C 1
ATOM 720 O O . ASP A 1 86 ? 8.273 -2.282 1.813 1.00 95.62 86 ASP A O 1
ATOM 724 N N . PRO A 1 87 ? 9.226 -3.718 3.263 1.00 95.50 87 PRO A N 1
ATOM 725 C CA . PRO A 1 87 ? 9.433 -2.722 4.310 1.00 95.50 87 PRO A CA 1
ATOM 726 C C . PRO A 1 87 ? 10.720 -1.900 4.126 1.00 95.50 87 PRO A C 1
ATOM 728 O O . PRO A 1 87 ? 11.113 -1.165 5.033 1.00 95.50 87 PRO A O 1
ATOM 731 N N . VAL A 1 88 ? 11.454 -2.068 3.020 1.00 94.69 88 VAL A N 1
ATOM 732 C CA . VAL A 1 88 ? 12.783 -1.459 2.870 1.00 94.69 88 VAL A CA 1
ATOM 733 C C . VAL A 1 88 ? 12.681 -0.040 2.318 1.00 94.69 88 VAL A C 1
ATOM 735 O O . VAL A 1 88 ? 13.051 0.907 3.012 1.00 94.69 88 VAL A O 1
ATOM 738 N N . ASP A 1 89 ? 12.204 0.097 1.082 1.00 92.88 89 ASP A N 1
ATOM 739 C CA . ASP A 1 89 ? 12.058 1.368 0.365 1.00 92.88 89 ASP A CA 1
ATOM 740 C C . ASP A 1 89 ? 10.949 1.268 -0.703 1.00 92.88 89 ASP A C 1
ATOM 742 O O . ASP A 1 89 ? 10.340 0.211 -0.879 1.00 92.88 89 ASP A O 1
ATOM 746 N N . LEU A 1 90 ? 10.706 2.361 -1.435 1.00 95.25 90 LEU A N 1
ATOM 747 C CA . LEU A 1 90 ? 9.615 2.483 -2.414 1.00 95.25 90 LEU A CA 1
ATOM 748 C C . LEU A 1 90 ? 10.014 2.101 -3.853 1.00 95.25 90 LEU A C 1
ATOM 750 O O . LEU A 1 90 ? 9.238 2.297 -4.792 1.00 95.25 90 LEU A O 1
ATOM 754 N N . ARG A 1 91 ? 11.228 1.561 -4.041 1.00 93.38 91 ARG A N 1
ATOM 755 C CA . ARG A 1 91 ? 11.771 1.138 -5.345 1.00 93.38 91 ARG A CA 1
ATOM 756 C C . ARG A 1 91 ? 11.399 -0.299 -5.709 1.00 93.38 91 ARG A C 1
ATOM 758 O O . ARG A 1 91 ? 11.594 -0.701 -6.853 1.00 93.38 91 ARG A O 1
ATOM 765 N N . GLY A 1 92 ? 10.927 -1.080 -4.739 1.00 92.62 92 GLY A N 1
ATOM 766 C CA . GLY A 1 92 ? 10.620 -2.499 -4.908 1.00 92.62 92 GLY A CA 1
ATOM 767 C C . GLY A 1 92 ? 9.369 -2.754 -5.738 1.00 92.62 92 GLY A C 1
ATOM 768 O O . GLY A 1 92 ? 8.450 -1.937 -5.758 1.00 92.62 92 GLY A O 1
ATOM 769 N N . PHE A 1 93 ? 9.310 -3.922 -6.386 1.00 92.25 93 PHE A N 1
ATOM 770 C CA . PHE A 1 93 ? 8.187 -4.297 -7.254 1.00 92.25 93 PHE A CA 1
ATOM 771 C C . PHE A 1 93 ? 6.851 -4.396 -6.512 1.00 92.25 93 PHE A C 1
ATOM 773 O O . PHE A 1 93 ? 5.807 -4.305 -7.147 1.00 92.25 93 PHE A O 1
ATOM 780 N N . TRP A 1 94 ? 6.865 -4.532 -5.182 1.00 93.81 94 TRP A N 1
ATOM 781 C CA . TRP A 1 94 ? 5.648 -4.527 -4.370 1.00 93.81 94 TRP A CA 1
ATOM 782 C C . TRP A 1 94 ? 4.839 -3.226 -4.497 1.00 93.81 94 TRP A C 1
ATOM 784 O O . TRP A 1 94 ? 3.611 -3.274 -4.490 1.00 93.81 94 TRP A O 1
ATOM 794 N N . TRP A 1 95 ? 5.519 -2.082 -4.631 1.00 93.56 95 TRP A N 1
ATOM 795 C CA . TRP A 1 95 ? 4.892 -0.756 -4.711 1.00 93.56 95 TRP A CA 1
ATOM 796 C C . TRP A 1 95 ? 4.328 -0.428 -6.092 1.00 93.56 95 TRP A C 1
ATOM 798 O O . TRP A 1 95 ? 3.607 0.559 -6.240 1.00 93.56 95 TRP A O 1
ATOM 808 N N . MET A 1 96 ? 4.674 -1.236 -7.093 1.00 88.38 96 MET A N 1
ATOM 809 C CA . MET A 1 96 ? 4.295 -1.025 -8.479 1.00 88.38 96 MET A CA 1
ATOM 810 C C . MET A 1 96 ? 2.924 -1.632 -8.754 1.00 88.38 96 MET A C 1
ATOM 812 O O . MET A 1 96 ? 2.593 -2.721 -8.282 1.00 88.38 96 MET A O 1
ATOM 816 N N . ASP A 1 97 ? 2.160 -0.958 -9.603 1.00 76.25 97 ASP A N 1
ATOM 817 C CA . ASP A 1 97 ? 0.902 -1.488 -10.111 1.00 76.25 97 ASP A CA 1
ATOM 818 C C . ASP A 1 97 ? 1.170 -2.623 -11.105 1.00 76.25 97 ASP A C 1
ATOM 820 O O . ASP A 1 97 ? 1.409 -2.358 -12.284 1.00 76.25 97 ASP A O 1
ATOM 824 N N . ARG A 1 98 ? 1.191 -3.881 -10.635 1.00 64.88 98 ARG A N 1
ATOM 825 C CA . ARG A 1 98 ? 1.153 -5.071 -11.500 1.00 64.88 98 ARG A CA 1
ATOM 826 C C . ARG A 1 98 ? 0.418 -6.252 -10.877 1.00 64.88 98 ARG A C 1
ATOM 828 O O . ARG A 1 98 ? 0.600 -6.625 -9.720 1.00 64.88 98 ARG A O 1
ATOM 835 N N . THR A 1 99 ? -0.363 -6.877 -11.747 1.00 52.66 99 THR A N 1
ATOM 836 C CA . THR A 1 99 ? -1.358 -7.932 -11.539 1.00 52.66 99 THR A CA 1
ATOM 837 C C . THR A 1 99 ? -0.785 -9.346 -11.427 1.00 52.66 99 THR A C 1
ATOM 839 O O . THR A 1 99 ? -1.541 -10.312 -11.443 1.00 52.66 99 THR A O 1
ATOM 842 N N . GLN A 1 100 ? 0.534 -9.514 -11.284 1.00 61.31 100 GLN A N 1
ATOM 843 C CA . GLN A 1 100 ? 1.144 -10.842 -11.155 1.00 61.31 100 GLN A CA 1
ATOM 844 C C . GLN A 1 100 ? 2.200 -10.846 -10.054 1.00 61.31 100 GLN A C 1
ATOM 846 O O . GLN A 1 100 ? 3.390 -10.652 -10.292 1.00 61.31 100 GLN A O 1
ATOM 851 N N . ARG A 1 101 ? 1.734 -11.057 -8.820 1.00 77.31 101 ARG A N 1
ATOM 852 C CA . ARG A 1 101 ? 2.585 -11.486 -7.707 1.00 77.31 101 ARG A CA 1
ATOM 853 C C . ARG A 1 101 ? 2.753 -13.004 -7.865 1.00 77.31 101 ARG A C 1
ATOM 855 O O . ARG A 1 101 ? 1.784 -13.718 -7.623 1.00 77.31 101 ARG A O 1
ATOM 862 N N . PRO A 1 102 ? 3.917 -13.517 -8.302 1.00 77.81 102 PRO A N 1
ATOM 863 C CA . PRO A 1 102 ? 4.096 -14.946 -8.561 1.00 77.81 102 PRO A CA 1
ATOM 864 C C . PRO A 1 102 ? 4.024 -15.782 -7.277 1.00 77.81 102 PRO A C 1
ATOM 866 O O . PRO A 1 102 ? 3.761 -16.980 -7.321 1.00 77.81 102 PRO A O 1
ATOM 869 N N . ARG A 1 103 ? 4.230 -15.148 -6.117 1.00 88.62 103 ARG A N 1
ATOM 870 C CA . ARG A 1 103 ? 4.143 -15.790 -4.811 1.00 88.62 103 ARG A CA 1
ATOM 871 C C . ARG A 1 103 ? 2.741 -15.628 -4.205 1.00 88.62 103 ARG A C 1
ATOM 873 O O . ARG A 1 103 ? 2.285 -14.492 -4.059 1.00 88.62 103 ARG A O 1
ATOM 880 N N . PRO A 1 104 ? 2.092 -16.726 -3.769 1.00 90.50 104 PRO A N 1
ATOM 881 C CA . PRO A 1 104 ? 0.833 -16.658 -3.037 1.00 90.50 104 PRO A CA 1
ATOM 882 C C . PRO A 1 104 ? 0.944 -15.824 -1.758 1.00 90.50 104 PRO A C 1
ATOM 884 O O . PRO A 1 104 ? 1.910 -15.924 -0.998 1.00 90.50 104 PRO A O 1
ATOM 887 N N . GLU A 1 105 ? -0.082 -15.022 -1.503 1.00 92.31 105 GLU A N 1
ATOM 888 C CA . GLU A 1 105 ? -0.218 -14.257 -0.267 1.00 92.31 105 GLU A CA 1
ATOM 889 C C . GLU A 1 105 ? -0.572 -15.179 0.910 1.00 92.31 105 GLU A C 1
ATOM 891 O O . GLU A 1 105 ? -1.355 -16.118 0.733 1.00 92.31 105 GLU A O 1
ATOM 896 N N . PRO A 1 106 ? -0.064 -14.915 2.128 1.00 95.56 106 PRO A N 1
ATOM 897 C CA . PRO A 1 106 ? -0.543 -15.600 3.321 1.00 95.56 106 PRO A CA 1
ATOM 898 C C . PRO A 1 106 ? -2.066 -15.471 3.454 1.00 95.56 106 PRO A C 1
ATOM 900 O O . PRO A 1 106 ? -2.623 -14.375 3.337 1.00 95.56 106 PRO A O 1
ATOM 903 N N . ALA A 1 107 ? -2.741 -16.595 3.704 1.00 96.81 107 ALA A N 1
ATOM 904 C CA . ALA A 1 107 ? -4.194 -16.624 3.810 1.00 96.81 107 ALA A CA 1
ATOM 905 C C . ALA A 1 107 ? -4.670 -15.767 5.002 1.00 96.81 107 ALA A C 1
ATOM 907 O O . ALA A 1 107 ? -4.247 -16.009 6.139 1.00 96.81 107 ALA A O 1
ATOM 908 N N . PRO A 1 108 ? -5.554 -14.778 4.785 1.00 97.31 108 PRO A N 1
ATOM 909 C CA . PRO A 1 108 ? -6.117 -13.997 5.874 1.00 97.31 108 PRO A CA 1
ATOM 910 C C . PRO A 1 108 ? -7.248 -14.768 6.575 1.00 97.31 108 PRO A C 1
ATOM 912 O O . PRO A 1 108 ? -7.716 -15.807 6.112 1.00 97.31 108 PRO A O 1
ATOM 915 N N . CYS A 1 109 ? -7.739 -14.251 7.705 1.00 97.56 109 CYS A N 1
ATOM 916 C CA . CYS A 1 109 ? -8.971 -14.778 8.298 1.00 97.56 109 CYS A CA 1
ATOM 917 C C . CYS A 1 109 ? -10.203 -14.443 7.424 1.00 97.56 109 CYS A C 1
ATOM 919 O O . CYS A 1 109 ? -10.164 -13.423 6.731 1.00 97.56 109 CYS A O 1
ATOM 921 N N . PRO A 1 110 ? -11.327 -15.182 7.540 1.00 97.75 110 PRO A N 1
ATOM 922 C CA . PRO A 1 110 ? -12.533 -14.952 6.727 1.00 97.75 110 PRO A CA 1
ATOM 923 C C . PRO A 1 110 ? -13.156 -13.553 6.837 1.00 97.75 110 PRO A C 1
ATOM 925 O O . PRO A 1 110 ? -13.955 -13.168 5.995 1.00 97.75 110 PRO A O 1
ATOM 928 N N . HIS A 1 111 ? -12.809 -12.790 7.876 1.00 98.12 111 HIS A N 1
ATOM 929 C CA . HIS A 1 111 ? -13.319 -11.435 8.060 1.00 98.12 111 HIS A CA 1
ATOM 930 C C . HIS A 1 111 ? -12.599 -10.383 7.216 1.00 98.12 111 HIS A C 1
ATOM 932 O O . HIS A 1 111 ? -13.083 -9.263 7.139 1.00 98.12 111 HIS A O 1
ATOM 938 N N . PHE A 1 112 ? -11.403 -10.665 6.696 1.00 98.00 112 PHE A N 1
ATOM 939 C CA . PHE A 1 112 ? -10.614 -9.673 5.965 1.00 98.00 112 PHE A CA 1
ATOM 940 C C . PHE A 1 112 ? -11.245 -9.383 4.603 1.00 98.00 112 PHE A C 1
ATOM 942 O O . PHE A 1 112 ? -11.568 -10.312 3.868 1.00 98.00 112 PHE A O 1
ATOM 949 N N . CYS A 1 113 ? -11.377 -8.103 4.260 1.00 97.44 113 CYS A N 1
ATOM 950 C CA . CYS A 1 113 ? -12.005 -7.678 3.010 1.00 97.44 113 CYS A CA 1
ATOM 951 C C . CYS A 1 113 ? -11.033 -6.940 2.088 1.00 97.44 113 CYS A C 1
ATOM 953 O O . CYS A 1 113 ? -10.979 -7.223 0.897 1.00 97.44 113 CYS A O 1
ATOM 955 N N . LEU A 1 114 ? -10.280 -5.978 2.626 1.00 97.50 114 LEU A N 1
ATOM 956 C CA . LEU A 1 114 ? -9.495 -5.040 1.826 1.00 97.50 114 LEU A CA 1
ATOM 957 C C . LEU A 1 114 ? -8.308 -4.507 2.629 1.00 97.50 114 LEU A C 1
ATOM 959 O O . LEU A 1 114 ? -8.394 -4.334 3.846 1.00 97.50 114 LEU A O 1
ATOM 963 N N . LEU A 1 115 ? -7.212 -4.216 1.934 1.00 97.75 115 LEU A N 1
ATOM 964 C CA . LEU A 1 115 ? -6.063 -3.501 2.474 1.00 97.75 115 LEU A CA 1
ATOM 965 C C . LEU A 1 115 ? -5.823 -2.245 1.640 1.00 97.75 115 LEU A C 1
ATOM 967 O O . LEU A 1 115 ? -5.537 -2.352 0.451 1.00 97.75 115 LEU A O 1
ATOM 971 N N . LEU A 1 116 ? -5.902 -1.089 2.287 1.00 98.00 116 LEU A N 1
ATOM 972 C CA . LEU A 1 116 ? -5.448 0.198 1.766 1.00 98.00 116 LEU A CA 1
ATOM 973 C C . LEU A 1 116 ? -4.197 0.633 2.531 1.00 98.00 116 LEU A C 1
ATOM 975 O O . LEU A 1 116 ? -3.774 -0.031 3.482 1.00 98.00 116 LEU A O 1
ATOM 979 N N . GLY A 1 117 ? -3.632 1.773 2.161 1.00 97.25 117 GLY A N 1
ATOM 980 C CA . GLY A 1 117 ? -2.632 2.409 2.996 1.00 97.25 117 GLY A CA 1
ATOM 981 C C . GLY A 1 117 ? -2.186 3.763 2.484 1.00 97.25 117 GLY A C 1
ATOM 982 O O . GLY A 1 117 ? -2.575 4.214 1.406 1.00 97.25 117 GLY A O 1
ATOM 983 N N . SER A 1 118 ? -1.385 4.406 3.317 1.00 98.00 118 SER A N 1
ATOM 984 C CA . SER A 1 118 ? -0.765 5.702 3.081 1.00 98.00 118 SER A CA 1
ATOM 985 C C . SER A 1 118 ? 0.728 5.603 3.407 1.00 98.00 118 SER A C 1
ATOM 987 O O . SER A 1 118 ? 1.137 4.743 4.196 1.00 98.00 118 SER A O 1
ATOM 989 N N . VAL A 1 119 ? 1.556 6.464 2.818 1.00 98.00 119 VAL A N 1
ATOM 990 C CA . VAL A 1 119 ? 2.993 6.528 3.118 1.00 98.00 119 VAL A CA 1
ATOM 991 C C . VAL A 1 119 ? 3.372 7.964 3.412 1.00 98.00 119 VAL A C 1
ATOM 993 O O . VAL A 1 119 ? 3.206 8.838 2.574 1.00 98.00 119 VAL A O 1
ATOM 996 N N . ASN A 1 120 ? 3.951 8.185 4.585 1.00 97.88 120 ASN A N 1
ATOM 997 C CA . ASN A 1 120 ? 4.552 9.454 4.947 1.00 97.88 120 ASN A CA 1
ATOM 998 C C . ASN A 1 120 ? 6.063 9.384 4.754 1.00 97.88 120 ASN A C 1
ATOM 1000 O O . ASN A 1 120 ? 6.736 8.546 5.360 1.00 97.88 120 ASN A O 1
ATOM 1004 N N . LEU A 1 121 ? 6.606 10.287 3.942 1.00 97.50 121 LEU A N 1
ATOM 1005 C CA . LEU A 1 121 ? 8.048 10.355 3.709 1.00 97.50 121 LEU A CA 1
ATOM 1006 C C . LEU A 1 121 ? 8.806 11.065 4.839 1.00 97.50 121 LEU A C 1
ATOM 1008 O O . LEU A 1 121 ? 10.027 11.146 4.796 1.00 97.50 121 LEU A O 1
ATOM 1012 N N . ASN A 1 122 ? 8.109 11.597 5.844 1.00 96.75 122 ASN A N 1
ATOM 1013 C CA . ASN A 1 122 ? 8.670 12.318 6.987 1.00 96.75 122 ASN A CA 1
ATOM 1014 C C . ASN A 1 122 ? 9.594 13.482 6.571 1.00 96.75 122 ASN A C 1
ATOM 1016 O O . ASN A 1 122 ? 10.598 13.763 7.220 1.00 96.75 122 ASN A O 1
ATOM 1020 N N . GLY A 1 123 ? 9.271 14.147 5.455 1.00 95.56 123 GLY A N 1
ATOM 1021 C CA . GLY A 1 123 ? 10.074 15.236 4.884 1.00 95.56 123 GLY A CA 1
ATOM 1022 C C . GLY A 1 123 ? 11.377 14.793 4.206 1.00 95.56 123 GLY A C 1
ATOM 1023 O O . GLY A 1 123 ? 12.140 15.643 3.751 1.00 95.56 123 GLY A O 1
ATOM 1024 N N . LEU A 1 124 ? 11.640 13.488 4.118 1.00 96.38 124 LEU A N 1
ATOM 1025 C CA . LEU A 1 124 ? 12.805 12.938 3.435 1.00 96.38 124 LEU A CA 1
ATOM 1026 C C . LEU A 1 124 ? 12.580 12.890 1.910 1.00 96.38 124 LEU A C 1
ATOM 1028 O O . LEU A 1 124 ? 11.435 12.803 1.454 1.00 96.38 124 LEU A O 1
ATOM 1032 N N . PRO A 1 125 ? 13.655 12.906 1.098 1.00 95.00 125 PRO A N 1
ATOM 1033 C CA . PRO A 1 125 ? 13.542 12.784 -0.353 1.00 95.00 125 PRO A CA 1
ATOM 1034 C C . PRO A 1 125 ? 12.847 11.483 -0.751 1.00 95.00 125 PRO A C 1
ATOM 1036 O O . PRO A 1 125 ? 13.173 10.429 -0.206 1.00 95.00 125 PRO A O 1
ATOM 1039 N N . ALA A 1 126 ? 11.930 11.542 -1.717 1.00 94.19 126 ALA A N 1
ATOM 1040 C CA . ALA A 1 126 ? 11.277 10.357 -2.261 1.00 94.19 126 ALA A CA 1
ATOM 1041 C C . ALA A 1 126 ? 12.263 9.529 -3.092 1.00 94.19 126 ALA A C 1
ATOM 1043 O O . ALA A 1 126 ? 13.004 10.084 -3.904 1.00 94.19 126 ALA A O 1
ATOM 1044 N N . GLN A 1 127 ? 12.250 8.204 -2.923 1.00 91.69 127 GLN A N 1
ATOM 1045 C CA . GLN A 1 127 ? 13.073 7.304 -3.732 1.00 91.69 127 GLN A CA 1
ATOM 1046 C C . GLN A 1 127 ? 12.274 6.185 -4.370 1.00 91.69 127 GLN A C 1
ATOM 1048 O O . GLN A 1 127 ? 11.871 5.223 -3.719 1.00 91.69 127 GLN A O 1
ATOM 1053 N N . GLY A 1 128 ? 12.041 6.358 -5.667 1.00 86.94 128 GLY A N 1
ATOM 1054 C CA . GLY A 1 128 ? 11.166 5.538 -6.487 1.00 86.94 128 GLY A CA 1
ATOM 1055 C C . GLY A 1 128 ? 11.921 4.677 -7.485 1.00 86.94 128 GLY A C 1
ATOM 1056 O O . GLY A 1 128 ? 13.094 4.902 -7.786 1.00 86.94 128 GLY A O 1
ATOM 1057 N N . GLY A 1 129 ? 11.227 3.671 -8.011 1.00 84.88 129 GLY A N 1
ATOM 1058 C CA . GLY A 1 129 ? 11.710 2.896 -9.148 1.00 84.88 129 GLY A CA 1
ATOM 1059 C C . GLY A 1 129 ? 11.418 3.569 -10.491 1.00 84.88 129 GLY A C 1
ATOM 1060 O O . GLY A 1 129 ? 10.866 4.665 -10.555 1.00 84.88 129 GLY A O 1
ATOM 1061 N N . VAL A 1 130 ? 11.750 2.871 -11.582 1.00 85.62 130 VAL A N 1
ATOM 1062 C CA . VAL A 1 130 ? 11.390 3.293 -12.959 1.00 85.62 130 VAL A CA 1
ATOM 1063 C C . VAL A 1 130 ? 9.900 3.162 -13.268 1.00 85.62 130 VAL A C 1
ATOM 1065 O O . VAL A 1 130 ? 9.426 3.631 -14.306 1.00 85.62 130 VAL A O 1
ATOM 1068 N N . PHE A 1 131 ? 9.150 2.462 -12.427 1.00 88.25 131 PHE A N 1
ATOM 1069 C CA . PHE A 1 131 ? 7.714 2.298 -12.593 1.00 88.25 131 PHE A CA 1
ATOM 1070 C C . PHE A 1 131 ? 6.966 3.128 -11.566 1.00 88.25 131 PHE A C 1
ATOM 1072 O O . PHE A 1 131 ? 7.498 3.484 -10.519 1.00 88.25 131 PHE A O 1
ATOM 1079 N N . GLU A 1 132 ? 5.719 3.415 -11.913 1.00 92.38 132 GLU A N 1
ATOM 1080 C CA . GLU A 1 132 ? 4.775 4.127 -11.071 1.00 92.38 132 GLU A CA 1
ATOM 1081 C C . GLU A 1 132 ? 4.522 3.349 -9.771 1.00 92.38 132 GLU A C 1
ATOM 1083 O O . GLU A 1 132 ? 3.972 2.246 -9.806 1.00 92.38 132 GLU A O 1
ATOM 1088 N N . SER A 1 133 ? 4.897 3.946 -8.642 1.00 93.62 133 SER A N 1
ATOM 1089 C CA . SER A 1 133 ? 4.548 3.481 -7.303 1.00 93.62 133 SER A CA 1
ATOM 1090 C C . SER A 1 133 ? 3.366 4.285 -6.761 1.00 93.62 133 SER A C 1
ATOM 1092 O O . SER A 1 133 ? 3.417 5.518 -6.721 1.00 93.62 133 SER A O 1
ATOM 1094 N N . ARG A 1 134 ? 2.305 3.602 -6.320 1.00 93.62 134 ARG A N 1
ATOM 1095 C CA . ARG A 1 134 ? 1.094 4.229 -5.756 1.00 93.62 134 ARG A CA 1
ATOM 1096 C C . ARG A 1 134 ? 1.096 4.120 -4.243 1.00 93.62 134 ARG A C 1
ATOM 1098 O O . ARG A 1 134 ? 0.751 3.085 -3.680 1.00 93.62 134 ARG A O 1
ATOM 1105 N N . LEU A 1 135 ? 1.494 5.204 -3.590 1.00 95.69 135 LEU A N 1
ATOM 1106 C CA . LEU A 1 135 ? 1.793 5.195 -2.158 1.00 95.69 135 LEU A CA 1
ATOM 1107 C C . LEU A 1 135 ? 0.548 5.418 -1.288 1.00 95.69 135 LEU A C 1
ATOM 1109 O O . LEU A 1 135 ? 0.520 5.012 -0.128 1.00 95.69 135 LEU A O 1
ATOM 1113 N N . GLY A 1 136 ? -0.498 6.020 -1.858 1.00 95.81 136 GLY A N 1
ATOM 1114 C CA . GLY A 1 136 ? -1.582 6.629 -1.087 1.00 95.81 136 GLY A CA 1
ATOM 1115 C C . GLY A 1 136 ? -1.196 8.035 -0.606 1.00 95.81 136 GLY A C 1
ATOM 1116 O O . GLY A 1 136 ? -0.215 8.588 -1.097 1.00 95.81 136 GLY A O 1
ATOM 1117 N N . PRO A 1 137 ? -1.981 8.662 0.282 1.00 97.50 137 PRO A N 1
ATOM 1118 C CA . PRO A 1 137 ? -1.663 9.975 0.851 1.00 97.50 137 PRO A CA 1
ATOM 1119 C C . PRO A 1 137 ? -0.493 9.955 1.850 1.00 97.50 137 PRO A C 1
ATOM 1121 O O . PRO A 1 137 ? 0.011 8.886 2.183 1.00 97.50 137 PRO A O 1
ATOM 1124 N N . ASP A 1 138 ? -0.100 11.122 2.383 1.00 97.69 138 ASP A N 1
ATOM 1125 C CA . ASP A 1 138 ? 0.879 11.194 3.490 1.00 97.69 138 ASP A CA 1
ATOM 1126 C C . ASP A 1 138 ? 0.282 10.782 4.842 1.00 97.69 138 ASP A C 1
ATOM 1128 O O . ASP A 1 138 ? 0.994 10.442 5.788 1.00 97.69 138 ASP A O 1
ATOM 1132 N N . VAL A 1 139 ? -1.037 10.891 4.965 1.00 97.69 139 VAL A N 1
ATOM 1133 C CA . VAL A 1 139 ? -1.785 10.673 6.202 1.00 97.69 139 VAL A CA 1
ATOM 1134 C C . VAL A 1 139 ? -2.774 9.522 6.010 1.00 97.69 139 VAL A C 1
ATOM 1136 O O . VAL A 1 139 ? -3.318 9.366 4.911 1.00 97.69 139 VAL A O 1
ATOM 1139 N N . PRO A 1 140 ? -3.012 8.700 7.046 1.00 97.50 140 PRO A N 1
ATOM 1140 C CA . PRO A 1 140 ? -3.985 7.623 6.960 1.00 97.50 140 PRO A CA 1
ATOM 1141 C C . PRO A 1 140 ? -5.385 8.182 6.712 1.00 97.50 140 PRO A C 1
ATOM 1143 O O . PRO A 1 140 ? -5.746 9.261 7.180 1.00 97.50 140 PRO A O 1
ATOM 1146 N N . PHE A 1 141 ? -6.174 7.418 5.970 1.00 97.94 141 PHE A N 1
ATOM 1147 C CA . PHE A 1 141 ? -7.519 7.784 5.552 1.00 97.94 141 PHE A CA 1
ATOM 1148 C C . PHE A 1 141 ? -8.429 6.562 5.611 1.00 97.94 141 PHE A C 1
ATOM 1150 O O . PHE A 1 141 ? -7.972 5.417 5.707 1.00 97.94 141 PHE A O 1
ATOM 1157 N N . VAL A 1 142 ? -9.729 6.806 5.528 1.00 98.31 142 VAL A N 1
ATOM 1158 C CA . VAL A 1 142 ? -10.734 5.763 5.336 1.00 98.31 142 VAL A CA 1
ATOM 1159 C C . VAL A 1 142 ? -11.625 6.087 4.144 1.00 98.31 142 VAL A C 1
ATOM 1161 O O . VAL A 1 142 ? -11.652 7.219 3.671 1.00 98.31 142 VAL A O 1
ATOM 1164 N N . ILE A 1 143 ? -12.364 5.088 3.669 1.00 98.38 143 ILE A N 1
ATOM 1165 C CA . ILE A 1 143 ? -13.394 5.243 2.643 1.00 98.38 143 ILE A CA 1
ATOM 1166 C C . ILE A 1 143 ? -14.756 5.183 3.345 1.00 98.38 143 ILE A C 1
ATOM 1168 O O . ILE A 1 143 ? -15.166 4.094 3.777 1.00 98.38 143 ILE A O 1
ATOM 1172 N N . PRO A 1 144 ? -15.479 6.314 3.469 1.00 98.31 144 PRO A N 1
ATOM 1173 C CA . PRO A 1 144 ? -16.738 6.386 4.204 1.00 98.31 144 PRO A CA 1
ATOM 1174 C C . PRO A 1 144 ? -17.754 5.338 3.770 1.00 98.31 144 PRO A C 1
ATOM 1176 O O . PRO A 1 144 ? -18.277 4.608 4.613 1.00 98.31 144 PRO A O 1
ATOM 1179 N N . ARG A 1 145 ? -17.976 5.181 2.455 1.00 97.69 145 ARG A N 1
ATOM 1180 C CA . ARG A 1 145 ? -18.987 4.243 1.943 1.00 97.69 145 ARG A CA 1
ATOM 1181 C C . ARG A 1 145 ? -18.732 2.794 2.354 1.00 97.69 145 ARG A C 1
ATOM 1183 O O . ARG A 1 145 ? -19.689 2.035 2.434 1.00 97.69 145 ARG A O 1
ATOM 1190 N N . LEU A 1 146 ? -17.480 2.407 2.623 1.00 98.00 146 LEU A N 1
ATOM 1191 C CA . LEU A 1 146 ? -17.150 1.068 3.113 1.00 98.00 146 LEU A CA 1
ATOM 1192 C C . LEU A 1 146 ? -17.438 0.945 4.612 1.00 98.00 146 LEU A C 1
ATOM 1194 O O . LEU A 1 146 ? -17.988 -0.062 5.048 1.00 98.00 146 LEU A O 1
ATOM 1198 N N . LEU A 1 147 ? -17.106 1.960 5.415 1.00 97.94 147 LEU A N 1
ATOM 1199 C CA . LEU A 1 147 ? -17.342 1.936 6.866 1.00 97.94 147 LEU A CA 1
ATOM 1200 C C . LEU A 1 147 ? -18.816 2.080 7.257 1.00 97.94 147 LEU A C 1
ATOM 1202 O O . LEU A 1 147 ? -19.213 1.602 8.326 1.00 97.94 147 LEU A O 1
ATOM 1206 N N . GLU A 1 148 ? -19.641 2.668 6.391 1.00 97.50 148 GLU A N 1
ATOM 1207 C CA . GLU A 1 148 ? -21.097 2.697 6.574 1.00 97.50 148 GLU A CA 1
ATOM 1208 C C . GLU A 1 148 ? -21.739 1.304 6.523 1.00 97.50 148 GLU A C 1
ATOM 1210 O O . GLU A 1 148 ? -22.855 1.108 7.005 1.00 97.50 148 GLU A O 1
ATOM 1215 N N . TRP A 1 149 ? -21.033 0.290 6.018 1.00 96.94 149 TRP A N 1
ATOM 1216 C CA . TRP A 1 149 ? -21.563 -1.066 5.994 1.00 96.94 149 TRP A CA 1
ATOM 1217 C C . TRP A 1 149 ? -21.735 -1.596 7.420 1.00 96.94 149 TRP A C 1
ATOM 1219 O O . TRP A 1 149 ? -20.819 -1.444 8.239 1.00 96.94 149 TRP A O 1
ATOM 1229 N N . PRO A 1 150 ? -22.863 -2.260 7.749 1.00 95.06 150 PRO A N 1
ATOM 1230 C CA . PRO A 1 150 ? -23.238 -2.525 9.137 1.00 95.06 150 PRO A CA 1
ATOM 1231 C C . PRO A 1 150 ? -22.141 -3.196 9.968 1.00 95.06 150 PRO A C 1
ATOM 1233 O O . PRO A 1 150 ? -21.838 -2.737 11.068 1.00 95.06 150 PRO A O 1
ATOM 1236 N N . THR A 1 151 ? -21.484 -4.221 9.417 1.00 96.88 151 THR A N 1
ATOM 1237 C CA . THR A 1 151 ? -20.472 -5.004 10.148 1.00 96.88 151 THR A CA 1
ATOM 1238 C C . THR A 1 151 ? -19.025 -4.686 9.776 1.00 96.88 151 THR A C 1
ATOM 1240 O O . THR A 1 151 ? -18.126 -5.362 10.270 1.00 96.88 151 THR A O 1
ATOM 1243 N N . MET A 1 152 ? -18.794 -3.657 8.954 1.00 98.31 152 MET A N 1
ATOM 1244 C CA . MET A 1 152 ? -17.448 -3.251 8.555 1.00 98.31 152 MET A CA 1
ATOM 1245 C C . MET A 1 152 ? -16.745 -2.483 9.679 1.00 98.31 152 MET A C 1
ATOM 1247 O O . MET A 1 152 ? -17.340 -1.656 10.375 1.00 98.31 152 MET A O 1
ATOM 1251 N N . THR A 1 153 ? -15.460 -2.761 9.862 1.00 98.19 153 THR A N 1
ATOM 1252 C CA . THR A 1 153 ? -14.554 -2.059 10.773 1.00 98.19 153 THR A CA 1
ATOM 1253 C C . THR A 1 153 ? -13.170 -2.004 10.141 1.00 98.19 153 THR A C 1
ATOM 1255 O O . THR A 1 153 ? -12.668 -3.025 9.671 1.00 98.19 153 THR A O 1
ATOM 1258 N N . ALA A 1 154 ? -12.537 -0.836 10.158 1.00 98.19 154 ALA A N 1
ATOM 1259 C CA . ALA A 1 154 ? -11.150 -0.682 9.739 1.00 98.19 154 ALA A CA 1
ATOM 1260 C C . ALA A 1 154 ? -10.193 -0.697 10.938 1.00 98.19 154 ALA A C 1
ATOM 1262 O O . ALA A 1 154 ? -10.552 -0.318 12.056 1.00 98.19 154 ALA A O 1
ATOM 1263 N N . VAL A 1 155 ? -8.959 -1.126 10.695 1.00 97.44 155 VAL A N 1
ATOM 1264 C CA . VAL A 1 155 ? -7.854 -1.080 11.653 1.00 97.44 155 VAL A CA 1
ATOM 1265 C C . VAL A 1 155 ? -6.652 -0.434 10.975 1.00 97.44 155 VAL A C 1
ATOM 1267 O O . VAL A 1 155 ? -6.123 -0.996 10.013 1.00 97.44 155 VAL A O 1
ATOM 1270 N N . VAL A 1 156 ? -6.217 0.719 11.488 1.00 96.75 156 VAL A N 1
ATOM 1271 C CA . VAL A 1 156 ? -4.981 1.389 11.047 1.00 96.75 156 VAL A CA 1
ATOM 1272 C C . VAL A 1 156 ? -3.805 0.874 11.872 1.00 96.75 156 VAL A C 1
ATOM 1274 O O . VAL A 1 156 ? -3.913 0.703 13.089 1.00 96.75 156 VAL A O 1
ATOM 1277 N N . SER A 1 157 ? -2.674 0.634 11.228 1.00 95.75 157 SER A N 1
ATOM 1278 C CA . SER A 1 157 ? -1.414 0.286 11.884 1.00 95.75 157 SER A CA 1
ATOM 1279 C C . SER A 1 157 ? -0.278 1.186 11.396 1.00 95.75 157 SER A C 1
ATOM 1281 O O . SER A 1 157 ? -0.474 2.039 10.533 1.00 95.75 157 SER A O 1
ATOM 1283 N N . LEU A 1 158 ? 0.905 1.010 11.980 1.00 95.12 158 LEU A N 1
ATOM 1284 C CA . LEU A 1 158 ? 2.146 1.644 11.549 1.00 95.12 158 LEU A CA 1
ATOM 1285 C C . LEU A 1 158 ? 3.155 0.553 11.211 1.00 95.12 158 LEU A C 1
ATOM 1287 O O . LEU A 1 158 ? 3.366 -0.356 12.010 1.00 95.12 158 LEU A O 1
ATOM 1291 N N . VAL A 1 159 ? 3.786 0.679 10.050 1.00 95.31 159 VAL A N 1
ATOM 1292 C CA . VAL A 1 159 ? 4.948 -0.108 9.650 1.00 95.31 159 VAL A CA 1
ATOM 1293 C C . VAL A 1 159 ? 6.074 0.875 9.326 1.00 95.31 159 VAL A C 1
ATOM 1295 O O . VAL A 1 159 ? 6.014 1.546 8.290 1.00 95.31 159 VAL A O 1
ATOM 1298 N N . PRO A 1 160 ? 7.092 1.010 10.192 1.00 95.19 160 PRO A N 1
ATOM 1299 C CA . PRO A 1 160 ? 8.246 1.834 9.871 1.00 95.19 160 PRO A CA 1
ATOM 1300 C C . PRO A 1 160 ? 9.002 1.209 8.694 1.00 95.19 160 PRO A C 1
ATOM 1302 O O . PRO A 1 160 ? 9.328 0.019 8.708 1.00 95.19 160 PRO A O 1
ATOM 1305 N N . LEU A 1 161 ? 9.288 2.010 7.669 1.00 95.56 161 LEU A N 1
ATOM 1306 C CA . LEU A 1 161 ? 10.151 1.593 6.570 1.00 95.56 161 LEU A CA 1
ATOM 1307 C C . LEU A 1 161 ? 11.609 1.860 6.942 1.00 95.56 161 LEU A C 1
ATOM 1309 O O . LEU A 1 161 ? 11.925 2.827 7.638 1.00 95.56 161 LEU A O 1
ATOM 1313 N N . ARG A 1 162 ? 12.530 1.028 6.445 1.00 90.69 162 ARG A N 1
ATOM 1314 C CA . ARG A 1 162 ? 13.962 1.119 6.797 1.00 90.69 162 ARG A CA 1
ATOM 1315 C C . ARG A 1 162 ? 14.566 2.497 6.510 1.00 90.69 162 ARG A C 1
ATOM 1317 O O . ARG A 1 162 ? 15.510 2.909 7.174 1.00 90.69 162 ARG A O 1
ATOM 1324 N N . TRP A 1 163 ? 14.031 3.186 5.515 1.00 89.94 163 TRP A N 1
ATOM 1325 C CA . TRP A 1 163 ? 14.474 4.501 5.065 1.00 89.94 163 TRP A CA 1
ATOM 1326 C C . TRP A 1 163 ? 13.975 5.686 5.891 1.00 89.94 163 TRP A C 1
ATOM 1328 O O . TRP A 1 163 ? 14.195 6.832 5.515 1.00 89.94 163 TRP A O 1
ATOM 1338 N N . GLY A 1 164 ? 13.321 5.422 7.021 1.00 95.38 164 GLY A N 1
ATOM 1339 C CA . GLY A 1 164 ? 12.785 6.469 7.883 1.00 95.38 164 GLY A CA 1
ATOM 1340 C C . GLY A 1 164 ? 11.454 7.030 7.392 1.00 95.38 164 GLY A C 1
ATOM 1341 O O . GLY A 1 164 ? 10.979 8.005 7.962 1.00 95.38 164 GLY A O 1
ATOM 1342 N N . TYR A 1 165 ? 10.839 6.429 6.371 1.00 96.94 165 TYR A N 1
ATOM 1343 C CA . TYR A 1 165 ? 9.438 6.665 6.021 1.00 96.94 165 TYR A CA 1
ATOM 1344 C C . TYR A 1 165 ? 8.517 5.848 6.934 1.00 96.94 165 TYR A C 1
ATOM 1346 O O . TYR A 1 165 ? 8.935 4.852 7.525 1.00 96.94 165 TYR A O 1
ATOM 1354 N N . ASN A 1 166 ? 7.238 6.207 6.968 1.00 97.25 166 ASN A N 1
ATOM 1355 C CA . ASN A 1 166 ? 6.207 5.452 7.670 1.00 97.25 166 ASN A CA 1
ATOM 1356 C C . ASN A 1 166 ? 5.118 5.001 6.702 1.00 97.25 166 ASN A C 1
ATOM 1358 O O . ASN A 1 166 ? 4.513 5.823 6.019 1.00 97.25 166 ASN A O 1
ATOM 1362 N N . ALA A 1 167 ? 4.842 3.703 6.677 1.00 97.38 167 ALA A N 1
ATOM 1363 C CA . ALA A 1 167 ? 3.674 3.140 6.021 1.00 97.38 167 ALA A CA 1
ATOM 1364 C C . ALA A 1 167 ? 2.538 2.999 7.044 1.00 97.38 167 ALA A C 1
ATOM 1366 O O . ALA A 1 167 ? 2.759 2.491 8.144 1.00 97.38 167 ALA A O 1
ATOM 1367 N N . TYR A 1 168 ? 1.319 3.394 6.675 1.00 97.62 168 TYR A N 1
ATOM 1368 C CA . TYR A 1 168 ? 0.124 3.225 7.506 1.00 97.62 168 TYR A CA 1
ATOM 1369 C C . TYR A 1 168 ? -0.889 2.331 6.787 1.00 97.62 168 TYR A C 1
ATOM 1371 O O . TYR A 1 168 ? -1.766 2.828 6.074 1.00 97.62 168 TYR A O 1
ATOM 1379 N N . PRO A 1 169 ? -0.771 1.001 6.925 1.00 97.81 169 PRO A N 1
ATOM 1380 C CA . PRO A 1 169 ? -1.774 0.087 6.408 1.00 97.81 169 PRO A CA 1
ATOM 1381 C C . PRO A 1 169 ? -3.136 0.339 7.067 1.00 97.81 169 PRO A C 1
ATOM 1383 O O . PRO A 1 169 ? -3.234 0.514 8.283 1.00 97.81 169 PRO A O 1
ATOM 1386 N N . VAL A 1 170 ? -4.199 0.286 6.267 1.00 98.25 170 VAL A N 1
ATOM 1387 C CA . VAL A 1 170 ? -5.591 0.389 6.721 1.00 98.25 170 VAL A CA 1
ATOM 1388 C C . VAL A 1 170 ? -6.339 -0.853 6.255 1.00 98.25 170 VAL A C 1
ATOM 1390 O O . VAL A 1 170 ? -6.727 -0.977 5.092 1.00 98.25 170 VAL A O 1
ATOM 1393 N N . ALA A 1 171 ? -6.504 -1.811 7.165 1.00 98.38 171 ALA A N 1
ATOM 1394 C CA . ALA A 1 171 ? -7.149 -3.086 6.873 1.00 98.38 171 ALA A CA 1
ATOM 1395 C C . ALA A 1 171 ? -8.634 -3.044 7.241 1.00 98.38 171 ALA A C 1
ATOM 1397 O O . ALA A 1 171 ? -8.986 -2.712 8.371 1.00 98.38 171 ALA A O 1
ATOM 1398 N N . TYR A 1 172 ? -9.493 -3.432 6.304 1.00 98.56 172 TYR A N 1
ATOM 1399 C CA . TYR A 1 172 ? -10.939 -3.503 6.478 1.00 98.56 172 TYR A CA 1
ATOM 1400 C C . TYR A 1 172 ? -11.367 -4.935 6.770 1.00 98.56 172 TYR A C 1
ATOM 1402 O O . TYR A 1 172 ? -10.952 -5.879 6.087 1.00 98.56 172 TYR A O 1
ATOM 1410 N N . PHE A 1 173 ? -12.226 -5.083 7.774 1.00 98.38 173 PHE A N 1
ATOM 1411 C CA . PHE A 1 173 ? -12.789 -6.355 8.191 1.00 98.38 173 PHE A CA 1
ATOM 1412 C C . PHE A 1 173 ? -14.307 -6.268 8.304 1.00 98.38 173 PHE A C 1
ATOM 1414 O O . PHE A 1 173 ? -14.827 -5.283 8.820 1.00 98.38 173 PHE A O 1
ATOM 1421 N N . SER A 1 174 ? -15.008 -7.339 7.944 1.00 98.25 174 SER A N 1
ATOM 1422 C CA . SER A 1 174 ? -16.460 -7.453 8.086 1.00 98.25 174 SER A CA 1
ATOM 1423 C C . SER A 1 174 ? -16.860 -8.820 8.645 1.00 98.25 174 SER A C 1
ATOM 1425 O O . SER A 1 174 ? -16.194 -9.820 8.382 1.00 98.25 174 SER A O 1
ATOM 1427 N N . ARG A 1 175 ? -17.946 -8.890 9.429 1.00 97.81 175 ARG A N 1
ATOM 1428 C CA . ARG A 1 175 ? -18.523 -10.184 9.863 1.00 97.81 175 ARG A CA 1
ATOM 1429 C C . ARG A 1 175 ? -19.340 -10.841 8.760 1.00 97.81 175 ARG A C 1
ATOM 1431 O O . ARG A 1 175 ? -19.427 -12.062 8.707 1.00 97.81 175 ARG A O 1
ATOM 1438 N N . VAL A 1 176 ? -19.935 -10.014 7.908 1.00 96.50 176 VAL A N 1
ATOM 1439 C CA . VAL A 1 176 ? -20.662 -10.432 6.714 1.00 96.50 176 VAL A CA 1
ATOM 1440 C C . VAL A 1 176 ? -19.810 -10.039 5.512 1.00 96.50 176 VAL A C 1
ATOM 1442 O O . VAL A 1 176 ? -19.546 -8.840 5.351 1.00 96.50 176 VAL A O 1
ATOM 1445 N N . PRO A 1 177 ? -19.338 -11.005 4.704 1.00 91.44 177 PRO A N 1
ATOM 1446 C CA . PRO A 1 177 ? -18.573 -10.707 3.507 1.00 91.44 177 PRO A CA 1
ATOM 1447 C C . PRO A 1 177 ? -19.323 -9.717 2.617 1.00 91.44 177 PRO A C 1
ATOM 1449 O O . PRO A 1 177 ? -20.543 -9.833 2.458 1.00 91.44 177 PRO A O 1
ATOM 1452 N N . PRO A 1 178 ? -18.625 -8.710 2.083 1.00 92.88 178 PRO A N 1
ATOM 1453 C CA . PRO A 1 178 ? -19.250 -7.772 1.187 1.00 92.88 178 PRO A CA 1
ATOM 1454 C C . PRO A 1 178 ? -19.632 -8.429 -0.143 1.00 92.88 178 PRO A C 1
ATOM 1456 O O . PRO A 1 178 ? -19.015 -9.418 -0.533 1.00 92.88 178 PRO A O 1
ATOM 1459 N N . LYS A 1 179 ? -20.650 -7.884 -0.825 1.00 91.69 179 LYS A N 1
ATOM 1460 C CA . LYS A 1 179 ? -21.048 -8.363 -2.157 1.00 91.69 179 LYS A CA 1
ATOM 1461 C C . LYS A 1 179 ? -19.899 -8.198 -3.151 1.00 91.69 179 LYS A C 1
ATOM 1463 O O . LYS A 1 179 ? -19.048 -7.318 -3.009 1.00 91.69 179 LYS A O 1
ATOM 1468 N N . GLU A 1 180 ? -19.910 -9.000 -4.202 1.00 86.81 180 GLU A N 1
ATOM 1469 C CA . GLU A 1 180 ? -19.036 -8.820 -5.353 1.00 86.81 180 GLU A CA 1
ATOM 1470 C C . GLU A 1 180 ? -19.188 -7.381 -5.883 1.00 86.81 180 GLU A C 1
ATOM 1472 O O . GLU A 1 180 ? -20.268 -6.789 -5.811 1.00 86.81 180 GLU A O 1
ATOM 1477 N N . ARG A 1 181 ? -18.108 -6.788 -6.410 1.00 91.31 181 ARG A N 1
ATOM 1478 C CA . ARG A 1 181 ? -18.072 -5.405 -6.946 1.00 91.31 181 ARG A CA 1
ATOM 1479 C C . ARG A 1 181 ? -18.220 -4.270 -5.937 1.00 91.31 181 ARG A C 1
ATOM 1481 O O . ARG A 1 181 ? -18.143 -3.111 -6.324 1.00 91.31 181 ARG A O 1
ATOM 1488 N N . SER A 1 182 ? -18.428 -4.556 -4.658 1.00 94.56 182 SER A N 1
ATOM 1489 C CA . SER A 1 182 ? -18.750 -3.500 -3.699 1.00 94.56 182 SER A CA 1
ATOM 1490 C C . SER A 1 182 ? -17.539 -2.910 -2.974 1.00 94.56 182 SER A C 1
ATOM 1492 O O . SER A 1 182 ? -17.693 -1.958 -2.208 1.00 94.56 182 SER A O 1
ATOM 1494 N N . LEU A 1 183 ? -16.354 -3.495 -3.150 1.00 96.56 183 LEU A N 1
ATOM 1495 C CA . LEU A 1 183 ? -15.104 -2.995 -2.582 1.00 96.56 183 LEU A CA 1
ATOM 1496 C C . LEU A 1 183 ? -14.470 -1.946 -3.509 1.00 96.56 183 LEU A C 1
ATOM 1498 O O . LEU A 1 183 ? -15.172 -1.226 -4.216 1.00 96.56 183 LEU A O 1
ATOM 1502 N N . THR A 1 184 ? -13.158 -1.787 -3.411 1.00 96.38 184 THR A N 1
ATOM 1503 C CA . THR A 1 184 ? -12.349 -0.840 -4.172 1.00 96.38 184 THR A CA 1
ATOM 1504 C C . THR A 1 184 ? -10.980 -1.464 -4.433 1.00 96.38 184 THR A C 1
ATOM 1506 O O . THR A 1 184 ? -10.713 -2.589 -3.992 1.00 96.38 184 THR A O 1
ATOM 1509 N N . GLN A 1 185 ? -10.109 -0.752 -5.136 1.00 94.62 185 GLN A N 1
ATOM 1510 C CA . GLN A 1 185 ? -8.766 -1.220 -5.455 1.00 94.62 185 GLN A CA 1
ATOM 1511 C C . GLN A 1 185 ? -7.933 -1.395 -4.181 1.00 94.62 185 GLN A C 1
ATOM 1513 O O . GLN A 1 185 ? -7.985 -0.577 -3.261 1.00 94.62 185 GLN A O 1
ATOM 1518 N N . GLY A 1 186 ? -7.148 -2.472 -4.114 1.00 95.00 186 GLY A N 1
ATOM 1519 C CA . GLY A 1 186 ? -6.201 -2.675 -3.024 1.00 95.00 186 GLY A CA 1
ATOM 1520 C C . GLY A 1 186 ? -5.038 -1.685 -3.078 1.00 95.00 186 GLY A C 1
ATOM 1521 O O . GLY A 1 186 ? -4.775 -1.035 -4.090 1.00 95.00 186 GLY A O 1
ATOM 1522 N N . TRP A 1 187 ? -4.291 -1.588 -1.981 1.00 95.25 187 TRP A N 1
ATOM 1523 C CA . TRP A 1 187 ? -3.117 -0.725 -1.919 1.00 95.25 187 TRP A CA 1
ATOM 1524 C C . TRP A 1 187 ? -2.107 -1.062 -3.024 1.00 95.25 187 TRP A C 1
ATOM 1526 O O . TRP A 1 187 ? -1.807 -2.233 -3.269 1.00 95.25 187 TRP A O 1
ATOM 1536 N N . ALA A 1 188 ? -1.591 -0.012 -3.664 1.00 91.88 188 ALA A N 1
ATOM 1537 C CA . ALA A 1 188 ? -0.709 -0.047 -4.826 1.00 91.88 188 ALA A CA 1
ATOM 1538 C C . ALA A 1 188 ? -1.336 -0.572 -6.140 1.00 91.88 188 ALA A C 1
ATOM 1540 O O . ALA A 1 188 ? -0.632 -0.654 -7.141 1.00 91.88 188 ALA A O 1
ATOM 1541 N N . GLN A 1 189 ? -2.640 -0.877 -6.180 1.00 91.50 189 GLN A N 1
ATOM 1542 C CA . GLN A 1 189 ? -3.332 -1.361 -7.385 1.00 91.50 189 GLN A CA 1
ATOM 1543 C C . GLN A 1 189 ? -4.066 -0.229 -8.122 1.00 91.50 189 GLN A C 1
ATOM 1545 O O . GLN A 1 189 ? -4.590 0.693 -7.494 1.00 91.50 189 GLN A O 1
ATOM 1550 N N . LYS A 1 190 ? -4.129 -0.299 -9.460 1.00 90.06 190 LYS A N 1
ATOM 1551 C CA . LYS A 1 190 ? -4.945 0.615 -10.291 1.00 90.06 190 LYS A CA 1
ATOM 1552 C C . LYS A 1 190 ? -6.395 0.187 -10.458 1.00 90.06 190 LYS A C 1
ATOM 1554 O O . LYS A 1 190 ? -7.261 1.041 -10.643 1.00 90.06 190 LYS A O 1
ATOM 1559 N N . GLU A 1 191 ? -6.649 -1.112 -10.394 1.00 91.81 191 GLU A N 1
ATOM 1560 C CA . GLU A 1 191 ? -7.950 -1.714 -10.672 1.00 91.81 191 GLU A CA 1
ATOM 1561 C C . GLU A 1 191 ? -8.369 -2.676 -9.560 1.00 91.81 191 GLU A C 1
ATOM 1563 O O . GLU A 1 191 ? -7.542 -3.288 -8.879 1.00 91.81 191 GLU A O 1
ATOM 1568 N N . TYR A 1 192 ? -9.679 -2.791 -9.367 1.00 93.19 192 TYR A N 1
ATOM 1569 C CA . TYR A 1 192 ? -10.288 -3.707 -8.421 1.00 93.19 192 TYR A CA 1
ATOM 1570 C C . TYR A 1 192 ? -10.745 -4.932 -9.190 1.00 93.19 192 TYR A C 1
ATOM 1572 O O . TYR A 1 192 ? -11.689 -4.854 -9.971 1.00 93.19 192 TYR A O 1
ATOM 1580 N N . GLN A 1 193 ? -10.081 -6.060 -8.964 1.00 91.81 193 GLN A N 1
ATOM 1581 C CA . GLN A 1 193 ? -10.448 -7.332 -9.573 1.00 91.81 193 GLN A CA 1
ATOM 1582 C C . GLN A 1 193 ? -11.411 -8.101 -8.661 1.00 91.81 193 GLN A C 1
ATOM 1584 O O . GLN A 1 193 ? -11.184 -8.215 -7.454 1.00 91.81 193 GLN A O 1
ATOM 1589 N N . PHE A 1 194 ? -12.476 -8.653 -9.238 1.00 92.75 194 PHE A N 1
ATOM 1590 C CA . PHE A 1 194 ? -13.482 -9.443 -8.527 1.00 92.75 194 PHE A CA 1
ATOM 1591 C C . PHE A 1 194 ? -13.949 -10.632 -9.372 1.00 92.75 194 PHE A C 1
ATOM 1593 O O . PHE A 1 194 ? -13.801 -10.645 -10.593 1.00 92.75 194 PHE A O 1
ATOM 1600 N N . ILE A 1 195 ? -14.538 -11.625 -8.709 1.00 92.94 195 ILE A N 1
ATOM 1601 C CA . ILE A 1 195 ? -15.214 -12.761 -9.340 1.00 92.94 195 ILE A CA 1
ATOM 1602 C C . ILE A 1 195 ? -16.704 -12.633 -9.027 1.00 92.94 195 ILE A C 1
ATOM 1604 O O . ILE A 1 195 ? -17.052 -12.366 -7.882 1.00 92.94 195 ILE A O 1
ATOM 1608 N N . LEU A 1 196 ? -17.560 -12.765 -10.039 1.00 92.62 196 LEU A N 1
ATOM 1609 C CA . LEU A 1 196 ? -19.018 -12.765 -9.903 1.00 92.62 196 LEU A CA 1
ATOM 1610 C C . LEU A 1 196 ? -19.527 -14.115 -9.373 1.00 92.62 196 LEU A C 1
ATOM 1612 O O . LEU A 1 196 ? -18.824 -15.120 -9.458 1.00 92.62 196 LEU A O 1
ATOM 1616 N N . GLU A 1 197 ? -20.777 -14.163 -8.903 1.00 91.69 197 GLU A N 1
ATOM 1617 C CA . GLU A 1 197 ? -21.422 -15.403 -8.431 1.00 91.69 197 GLU A CA 1
ATOM 1618 C C . GLU A 1 197 ? -21.399 -16.537 -9.479 1.00 91.69 197 GLU A C 1
ATOM 1620 O O . GLU A 1 197 ? -21.330 -17.711 -9.127 1.00 91.69 197 GLU A O 1
ATOM 1625 N N . ASP A 1 198 ? -21.405 -16.197 -10.774 1.00 94.19 198 ASP A N 1
ATOM 1626 C CA . ASP A 1 198 ? -21.324 -17.154 -11.888 1.00 94.19 198 ASP A CA 1
ATOM 1627 C C . ASP A 1 198 ? -19.889 -17.589 -12.253 1.00 94.19 198 ASP A C 1
ATOM 1629 O O . ASP A 1 198 ? -19.683 -18.314 -13.228 1.00 94.19 198 ASP A O 1
ATOM 1633 N N . GLY A 1 199 ? -18.888 -17.147 -11.487 1.00 94.50 199 GLY A N 1
ATOM 1634 C CA . GLY A 1 199 ? -17.476 -17.476 -11.674 1.00 94.50 199 GLY A CA 1
ATOM 1635 C C . GLY A 1 199 ? -16.738 -16.612 -12.699 1.00 94.50 199 GLY A C 1
ATOM 1636 O O . GLY A 1 199 ? -15.524 -16.766 -12.852 1.00 94.50 199 GLY A O 1
ATOM 1637 N N . ARG A 1 200 ? -17.410 -15.685 -13.397 1.00 95.69 200 ARG A N 1
ATOM 1638 C CA . ARG A 1 200 ? -16.729 -14.774 -14.328 1.00 95.69 200 ARG A CA 1
ATOM 1639 C C . ARG A 1 200 ? -15.916 -13.727 -13.574 1.00 95.69 200 ARG A C 1
ATOM 1641 O O . ARG A 1 200 ? -16.396 -13.108 -12.626 1.00 95.69 200 ARG A O 1
ATOM 1648 N N . GLY A 1 201 ? -14.691 -13.495 -14.038 1.00 94.56 201 GLY A N 1
ATOM 1649 C CA . GLY A 1 201 ? -13.864 -12.389 -13.569 1.00 94.56 201 GLY A CA 1
ATOM 1650 C C . GLY A 1 201 ? -14.314 -11.050 -14.150 1.00 94.56 201 GLY A C 1
ATOM 1651 O O . GLY A 1 201 ? -14.761 -10.975 -15.295 1.00 94.56 201 GLY A O 1
ATOM 1652 N N . GLY A 1 202 ? -14.163 -9.992 -13.363 1.00 94.00 202 GLY A N 1
ATOM 1653 C CA . GLY A 1 202 ? -14.357 -8.612 -13.783 1.00 94.00 202 GLY A CA 1
ATOM 1654 C C . GLY A 1 202 ? -13.356 -7.686 -13.104 1.00 94.00 202 GLY A C 1
ATOM 1655 O O . GLY A 1 202 ? -12.694 -8.059 -12.133 1.00 94.00 202 GLY A O 1
ATOM 1656 N N . TRP A 1 203 ? -13.246 -6.476 -13.638 1.00 94.44 203 TRP A N 1
ATOM 1657 C CA . TRP A 1 203 ? -12.457 -5.409 -13.045 1.00 94.44 203 TRP A CA 1
ATOM 1658 C C . TRP A 1 203 ? -13.244 -4.102 -13.067 1.00 94.44 203 TRP A C 1
ATOM 166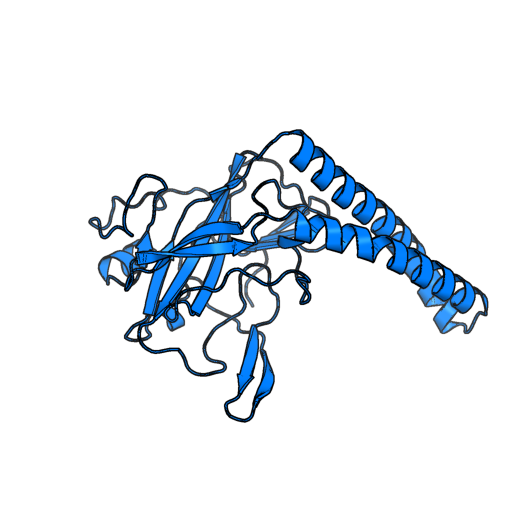0 O O . TRP A 1 203 ? -14.126 -3.915 -13.908 1.00 94.44 203 TRP A O 1
ATOM 1670 N N . ASP A 1 204 ? -12.952 -3.226 -12.112 1.00 94.69 204 ASP A N 1
ATOM 1671 C CA . ASP A 1 204 ? -13.508 -1.878 -12.044 1.00 94.69 204 ASP A CA 1
ATOM 1672 C C . ASP A 1 204 ? -12.431 -0.879 -11.613 1.00 94.69 204 ASP A C 1
ATOM 1674 O O . ASP A 1 204 ? -11.448 -1.244 -10.958 1.00 94.69 204 ASP A O 1
ATOM 1678 N N . ILE A 1 205 ? -12.639 0.390 -11.950 1.00 92.75 205 ILE A N 1
ATOM 1679 C CA . ILE A 1 205 ? -11.872 1.501 -11.390 1.00 92.75 205 ILE A CA 1
ATOM 1680 C C . ILE A 1 205 ? -12.860 2.329 -10.586 1.00 92.75 205 ILE A C 1
ATOM 1682 O O . ILE A 1 205 ? -13.636 3.106 -11.135 1.00 92.75 205 ILE A O 1
ATOM 1686 N N . VAL A 1 206 ? -12.844 2.122 -9.276 1.00 94.06 206 VAL A N 1
ATOM 1687 C CA . VAL A 1 206 ? -13.705 2.846 -8.351 1.00 94.06 206 VAL A CA 1
ATOM 1688 C C . VAL A 1 206 ? -13.017 4.138 -7.938 1.00 94.06 206 VAL A C 1
ATOM 1690 O O . VAL A 1 206 ? -11.823 4.142 -7.635 1.00 94.06 206 VAL A O 1
ATOM 1693 N N . ASP A 1 207 ? -13.777 5.224 -7.951 1.00 93.50 207 ASP A N 1
ATOM 1694 C CA . ASP A 1 207 ? -13.329 6.538 -7.516 1.00 93.50 207 ASP A CA 1
ATOM 1695 C C . ASP A 1 207 ? -13.967 6.856 -6.165 1.00 93.50 207 ASP A C 1
ATOM 1697 O O . ASP A 1 207 ? -15.167 7.116 -6.048 1.00 93.50 207 ASP A O 1
ATOM 1701 N N . ASP A 1 208 ? -13.170 6.687 -5.117 1.00 95.75 208 ASP A N 1
ATOM 1702 C CA . ASP A 1 208 ? -13.626 6.733 -3.740 1.00 95.75 208 ASP A CA 1
ATOM 1703 C C . ASP A 1 208 ? -13.228 8.032 -3.056 1.00 95.75 208 ASP A C 1
ATOM 1705 O O . ASP A 1 208 ? -12.068 8.436 -3.065 1.00 95.75 208 ASP A O 1
ATOM 1709 N N . VAL A 1 209 ? -14.182 8.634 -2.346 1.00 96.31 209 VAL A N 1
ATOM 1710 C CA . VAL A 1 209 ? -13.895 9.788 -1.492 1.00 96.31 209 VAL A CA 1
ATOM 1711 C C . VAL A 1 209 ? -13.095 9.333 -0.276 1.00 96.31 209 VAL A C 1
ATOM 1713 O O . VAL A 1 209 ? -13.513 8.438 0.464 1.00 96.31 209 VAL A O 1
ATOM 1716 N N . TYR A 1 210 ? -11.955 9.979 -0.046 1.00 96.88 210 TYR A N 1
ATOM 1717 C CA . TYR A 1 210 ? -11.127 9.742 1.131 1.00 96.88 210 TYR A CA 1
ATOM 1718 C C . TYR A 1 210 ? -11.559 10.664 2.267 1.00 96.88 210 TYR A C 1
ATOM 1720 O O . TYR A 1 210 ? -11.689 11.874 2.087 1.00 96.88 210 TYR A O 1
ATOM 1728 N N . ASP A 1 211 ? -11.747 10.092 3.453 1.00 97.62 211 ASP A N 1
ATOM 1729 C CA . ASP A 1 211 ? -11.991 10.845 4.678 1.00 97.62 211 ASP A CA 1
ATOM 1730 C C . ASP A 1 211 ? -10.794 10.723 5.621 1.00 97.62 211 ASP A C 1
ATOM 1732 O O . ASP A 1 211 ? -10.365 9.630 6.003 1.00 97.62 211 ASP A O 1
ATOM 1736 N N . TYR A 1 212 ? -10.257 11.882 5.984 1.00 96.62 212 TYR A N 1
ATOM 1737 C CA . TYR A 1 212 ? -9.081 12.044 6.830 1.00 96.62 212 TYR A CA 1
ATOM 1738 C C . TYR A 1 212 ? -9.451 12.346 8.289 1.00 96.62 212 TYR A C 1
ATOM 1740 O O . TYR A 1 212 ? -8.584 12.339 9.162 1.00 96.62 212 TYR A O 1
ATOM 1748 N N . ASN A 1 213 ? -10.733 12.583 8.593 1.00 95.44 213 ASN A N 1
ATOM 1749 C CA . ASN A 1 213 ? -11.217 12.792 9.954 1.00 95.44 213 ASN A CA 1
ATOM 1750 C C . ASN A 1 213 ? -11.413 11.452 10.683 1.00 95.44 213 ASN A C 1
ATOM 1752 O O . ASN A 1 213 ? -12.527 11.021 10.994 1.00 95.44 213 ASN A O 1
ATOM 1756 N N . LEU A 1 214 ? -10.299 10.780 10.981 1.00 95.31 214 LEU A N 1
ATOM 1757 C CA . LEU A 1 214 ? -10.293 9.462 11.624 1.00 95.31 214 LEU A CA 1
ATOM 1758 C C . LEU A 1 214 ? -10.978 9.461 13.001 1.00 95.31 214 LEU A C 1
ATOM 1760 O O . LEU A 1 214 ? -11.564 8.455 13.406 1.00 95.31 214 LEU A O 1
ATOM 1764 N N . GLU A 1 215 ? -10.958 10.593 13.708 1.00 93.19 215 GLU A N 1
ATOM 1765 C CA . GLU A 1 215 ? -11.562 10.733 15.035 1.00 93.19 215 GLU A CA 1
ATOM 1766 C C . GLU A 1 215 ? -13.077 10.473 15.014 1.00 93.19 215 GLU A C 1
ATOM 1768 O O . GLU A 1 215 ? -13.604 9.807 15.911 1.00 93.19 215 GLU A O 1
ATOM 1773 N N . ALA A 1 216 ? -13.782 10.938 13.976 1.00 94.44 216 ALA A N 1
ATOM 1774 C CA . ALA A 1 216 ? -15.216 10.697 13.822 1.00 94.44 216 ALA A CA 1
ATOM 1775 C C . ALA A 1 216 ? -15.533 9.197 13.683 1.00 94.44 216 ALA A C 1
ATOM 1777 O O . ALA A 1 216 ? -16.502 8.702 14.264 1.00 94.44 216 ALA A O 1
ATOM 1778 N N . TRP A 1 217 ? -14.689 8.443 12.976 1.00 96.31 217 TRP A N 1
ATOM 1779 C CA . TRP A 1 217 ? -14.859 7.000 12.788 1.00 96.31 217 TRP A CA 1
ATOM 1780 C C . TRP A 1 217 ? -14.487 6.187 14.028 1.00 96.31 217 TRP A C 1
ATOM 1782 O O . TRP A 1 217 ? -15.137 5.176 14.312 1.00 96.31 217 TRP A O 1
ATOM 1792 N N . ILE A 1 218 ? -13.502 6.651 14.801 1.00 94.38 218 ILE A N 1
ATOM 1793 C CA . ILE A 1 218 ? -13.164 6.081 16.112 1.00 94.38 218 ILE A CA 1
ATOM 1794 C C . ILE A 1 218 ? -14.339 6.261 17.080 1.00 94.38 218 ILE A C 1
ATOM 1796 O O . ILE A 1 218 ? -14.777 5.284 17.686 1.00 94.38 218 ILE A O 1
ATOM 1800 N N . LYS A 1 219 ? -14.921 7.470 17.164 1.00 93.00 219 LYS A N 1
ATOM 1801 C CA . LYS A 1 219 ? -16.116 7.761 17.989 1.00 93.00 219 LYS A CA 1
ATOM 1802 C C . LYS A 1 219 ? -17.281 6.819 17.689 1.00 93.00 219 LYS A C 1
ATOM 1804 O O . LYS A 1 219 ? -17.991 6.400 18.596 1.00 93.00 219 LYS A O 1
ATOM 1809 N N . ARG A 1 220 ? -17.458 6.467 16.415 1.00 94.94 220 ARG A N 1
ATOM 1810 C CA . ARG A 1 220 ? -18.505 5.552 15.935 1.00 94.94 220 ARG A CA 1
ATOM 1811 C C . ARG A 1 220 ? -18.159 4.068 16.115 1.00 94.94 220 ARG A C 1
ATOM 1813 O O . ARG A 1 220 ? -18.956 3.216 15.731 1.00 94.94 220 ARG A O 1
ATOM 1820 N N . GLY A 1 221 ? -16.974 3.739 16.634 1.00 94.25 221 GLY A N 1
ATOM 1821 C CA . GLY A 1 221 ? -16.488 2.363 16.779 1.00 94.25 221 GLY A CA 1
ATOM 1822 C C . GLY A 1 221 ? -16.196 1.653 15.451 1.00 94.25 221 GLY A C 1
ATOM 1823 O O . GLY A 1 221 ? -16.063 0.429 15.428 1.00 94.25 221 GLY A O 1
ATOM 1824 N N . LYS A 1 222 ? -16.112 2.404 14.346 1.00 96.94 222 LYS A N 1
ATOM 1825 C CA . LYS A 1 222 ? -15.885 1.899 12.981 1.00 96.94 222 LYS A CA 1
ATOM 1826 C C . LYS A 1 222 ? -14.412 1.840 12.601 1.00 96.94 222 LYS A C 1
ATOM 1828 O O . LYS A 1 222 ? -14.049 1.126 11.669 1.00 96.94 222 LYS A O 1
ATOM 1833 N N . LEU A 1 223 ? -13.574 2.566 13.329 1.00 96.25 223 LEU A N 1
ATOM 1834 C CA . LEU A 1 223 ? -12.135 2.577 13.151 1.00 96.25 223 LEU A CA 1
ATOM 1835 C C . LEU A 1 223 ? -11.447 2.237 14.469 1.00 96.25 223 LEU A C 1
ATOM 1837 O O . LEU A 1 223 ? -11.797 2.769 15.520 1.00 96.25 223 LEU A O 1
ATOM 1841 N N . ARG A 1 224 ? -10.456 1.355 14.392 1.00 95.62 224 ARG A N 1
ATOM 1842 C CA . ARG A 1 224 ? -9.552 1.006 15.490 1.00 95.62 224 ARG A CA 1
ATOM 1843 C C . ARG A 1 224 ? -8.114 1.212 15.046 1.00 95.62 224 ARG A C 1
ATOM 1845 O O . ARG A 1 224 ? -7.840 1.415 13.863 1.00 95.62 224 ARG A O 1
ATOM 1852 N N . TRP A 1 225 ? -7.187 1.094 15.983 1.00 93.19 225 TRP A N 1
ATOM 1853 C CA . TRP A 1 225 ? -5.767 1.099 15.664 1.00 93.19 225 TRP A CA 1
ATOM 1854 C C . TRP A 1 225 ? -5.016 -0.021 16.360 1.00 93.19 225 TRP A C 1
ATOM 1856 O O . TRP A 1 225 ? -5.454 -0.571 17.372 1.00 93.19 225 TRP A O 1
ATOM 1866 N N . PHE A 1 226 ? -3.870 -0.351 15.786 1.00 85.38 226 PHE A N 1
ATOM 1867 C CA . PHE A 1 226 ? -2.933 -1.329 16.300 1.00 85.38 226 PHE A CA 1
ATOM 1868 C C . PHE A 1 226 ? -1.551 -0.685 16.429 1.00 85.38 226 PHE A C 1
ATOM 1870 O O . PHE A 1 226 ? -1.058 -0.072 15.484 1.00 85.38 226 PHE A O 1
ATOM 1877 N N . HIS A 1 227 ? -0.929 -0.848 17.595 1.00 74.56 227 HIS A N 1
ATOM 1878 C CA . HIS A 1 227 ? 0.475 -0.510 17.829 1.00 74.56 227 HIS A CA 1
ATOM 1879 C C . HIS A 1 227 ? 1.250 -1.801 18.123 1.00 74.56 227 HIS A C 1
ATOM 1881 O O . HIS A 1 227 ? 0.691 -2.705 18.744 1.00 74.56 227 HIS A O 1
ATOM 1887 N N . GLU A 1 228 ? 2.517 -1.905 17.711 1.00 63.72 228 GLU A N 1
ATOM 1888 C CA . GLU A 1 228 ? 3.300 -3.158 17.752 1.00 63.72 228 GLU A CA 1
ATOM 1889 C C . GLU A 1 228 ? 3.330 -3.831 19.139 1.00 63.72 228 GLU A C 1
ATOM 1891 O O . GLU A 1 228 ? 3.298 -5.056 19.234 1.00 63.72 228 GLU A O 1
ATOM 1896 N N . ASN A 1 229 ? 3.270 -3.037 20.212 1.00 60.16 229 ASN A N 1
ATOM 1897 C CA . ASN A 1 229 ? 3.271 -3.516 21.602 1.00 60.16 229 ASN A CA 1
ATOM 1898 C C . ASN A 1 229 ? 1.885 -3.886 22.158 1.00 60.16 229 ASN A C 1
ATOM 1900 O O . ASN A 1 229 ? 1.764 -4.250 23.326 1.00 60.16 229 ASN A O 1
ATOM 1904 N N . THR A 1 230 ? 0.820 -3.765 21.366 1.00 62.09 230 THR A N 1
ATOM 1905 C CA . THR A 1 230 ? -0.544 -4.055 21.825 1.00 62.09 230 THR A CA 1
ATOM 1906 C C . THR A 1 230 ? -0.976 -5.457 21.411 1.00 62.09 230 THR A C 1
ATOM 1908 O O . THR A 1 230 ? -0.819 -5.871 20.266 1.00 62.09 230 THR A O 1
ATOM 1911 N N . LEU A 1 231 ? -1.557 -6.213 22.347 1.00 62.44 231 LEU A N 1
ATOM 1912 C CA . LEU A 1 231 ? -2.083 -7.556 22.073 1.00 62.44 231 LEU A CA 1
ATOM 1913 C C . LEU A 1 231 ? -3.425 -7.536 21.324 1.00 62.44 231 LEU A C 1
ATOM 1915 O O . LEU A 1 231 ? -3.869 -8.578 20.853 1.00 62.44 231 LEU A O 1
ATOM 1919 N N . SER A 1 232 ? -4.063 -6.380 21.160 1.00 69.81 232 SER A N 1
ATOM 1920 C CA . SER A 1 232 ? -5.369 -6.270 20.505 1.00 69.81 232 SER A CA 1
ATOM 1921 C C . SER A 1 232 ? -5.533 -4.897 19.856 1.00 69.81 232 SER A C 1
ATOM 1923 O O . SER A 1 232 ? -4.964 -3.929 20.371 1.00 69.81 232 SER A O 1
ATOM 1925 N N . PRO A 1 233 ? -6.335 -4.776 18.780 1.00 78.00 233 PRO A N 1
ATOM 1926 C CA . PRO A 1 233 ? -6.782 -3.480 18.287 1.00 78.00 233 PRO A CA 1
ATOM 1927 C C . PRO A 1 233 ? -7.454 -2.690 19.411 1.00 78.00 233 PRO A C 1
ATOM 1929 O O . PRO A 1 233 ? -8.324 -3.217 20.109 1.00 78.00 233 PRO A O 1
ATOM 1932 N N . GLN A 1 234 ? -7.029 -1.446 19.590 1.00 81.50 234 GLN A N 1
ATOM 1933 C CA . GLN A 1 234 ? -7.448 -0.602 20.700 1.00 81.50 234 GLN A CA 1
ATOM 1934 C C . GLN A 1 234 ? -8.743 0.149 20.378 1.00 81.50 234 GLN A C 1
ATOM 1936 O O . GLN A 1 234 ? -8.997 0.519 19.231 1.00 81.50 234 GLN A O 1
ATOM 1941 N N . ASN A 1 235 ? -9.528 0.384 21.431 1.00 71.44 235 ASN A N 1
ATOM 1942 C CA . ASN A 1 235 ? -10.680 1.284 21.461 1.00 71.44 235 ASN A CA 1
ATOM 1943 C C . ASN A 1 235 ? -10.421 2.326 22.565 1.00 71.44 235 ASN A C 1
ATOM 1945 O O . ASN A 1 235 ? -11.082 2.294 23.601 1.00 71.44 235 ASN A O 1
ATOM 1949 N N . ALA A 1 236 ? -9.391 3.164 22.435 1.00 62.59 236 ALA A N 1
ATOM 1950 C CA . ALA A 1 236 ? -9.210 4.248 23.405 1.00 62.59 236 ALA A CA 1
ATOM 1951 C C . ALA A 1 236 ? -10.185 5.404 23.104 1.00 62.59 236 ALA A C 1
ATOM 1953 O O . ALA A 1 236 ? -10.760 5.453 22.007 1.00 62.59 236 ALA A O 1
ATOM 1954 N N . PRO A 1 237 ? -10.385 6.335 24.053 1.00 67.25 237 PRO A N 1
ATOM 1955 C CA . PRO A 1 237 ? -11.164 7.533 23.809 1.00 67.25 237 PRO A CA 1
ATOM 1956 C C . PRO A 1 237 ? -10.651 8.299 22.576 1.00 67.25 237 PRO A C 1
ATOM 1958 O O . PRO A 1 237 ? -9.452 8.289 22.276 1.00 67.25 237 PRO A O 1
ATOM 1961 N N . PRO A 1 238 ? -11.543 8.985 21.849 1.00 64.81 238 PRO A N 1
ATOM 1962 C CA . PRO A 1 238 ? -11.143 9.887 20.780 1.00 64.81 238 PRO A CA 1
ATOM 1963 C C . PRO A 1 238 ? -10.174 10.944 21.321 1.00 64.81 238 PRO A C 1
ATOM 1965 O O . PRO A 1 238 ? -10.479 11.608 22.307 1.00 64.81 238 PRO A O 1
ATOM 1968 N N . GLY A 1 239 ? -9.018 11.089 20.674 1.00 66.62 239 GLY A N 1
ATOM 1969 C CA . GLY A 1 239 ? -7.962 12.019 21.085 1.00 66.62 239 GLY A CA 1
ATOM 1970 C C . GLY A 1 239 ? -6.624 11.353 21.406 1.00 66.62 239 GLY A C 1
ATOM 1971 O O . GLY A 1 239 ? -5.601 11.995 21.191 1.00 66.62 239 GLY A O 1
ATOM 1972 N N . ASP A 1 240 ? -6.633 10.069 21.780 1.00 79.75 240 ASP A N 1
ATOM 1973 C CA . ASP A 1 240 ? -5.436 9.322 22.217 1.00 79.75 240 ASP A CA 1
ATOM 1974 C C . ASP A 1 240 ? -4.894 8.344 21.156 1.00 79.75 240 ASP A C 1
ATOM 1976 O O . ASP A 1 240 ? -4.118 7.434 21.456 1.00 79.75 240 ASP A O 1
ATOM 1980 N N . TYR A 1 241 ? -5.319 8.478 19.896 1.00 85.38 241 TYR A N 1
ATOM 1981 C CA . TYR A 1 241 ? -4.846 7.601 18.825 1.00 85.38 241 TYR A CA 1
ATOM 1982 C C . TYR A 1 241 ? -3.554 8.151 18.191 1.00 85.38 241 TYR A C 1
ATOM 1984 O O . TYR A 1 241 ? -3.447 9.354 17.943 1.00 85.38 241 TYR A O 1
ATOM 1992 N N . PRO A 1 242 ? -2.576 7.288 17.857 1.00 87.69 242 PRO A N 1
ATOM 1993 C CA . PRO A 1 242 ? -1.213 7.699 17.490 1.00 87.69 242 PRO A CA 1
ATOM 1994 C C . PRO A 1 242 ? -1.099 8.400 16.127 1.00 87.69 242 PRO A C 1
ATOM 1996 O O . PRO A 1 242 ? -0.012 8.814 15.734 1.00 87.69 242 PRO A O 1
ATOM 1999 N N . PHE A 1 243 ? -2.199 8.512 15.384 1.00 89.62 243 PHE A N 1
ATOM 2000 C CA . PHE A 1 243 ? -2.208 8.993 14.002 1.00 89.62 243 PHE A CA 1
ATOM 2001 C C . PHE A 1 243 ? -2.829 10.383 13.838 1.00 89.62 243 PHE A C 1
ATO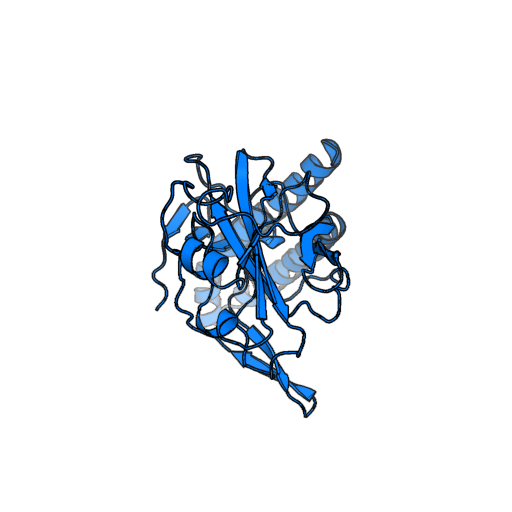M 2003 O O . PHE A 1 243 ? -2.952 10.861 12.715 1.00 89.62 243 PHE A O 1
ATOM 2010 N N . ARG A 1 244 ? -3.226 11.029 14.941 1.00 89.12 244 ARG A N 1
ATOM 2011 C CA . ARG A 1 244 ? -3.951 12.306 14.927 1.00 89.12 244 ARG A CA 1
ATOM 2012 C C . ARG A 1 244 ? -3.153 13.452 14.311 1.00 89.12 244 ARG A C 1
ATOM 2014 O O . ARG A 1 244 ? -3.697 14.229 13.536 1.00 89.12 244 ARG A O 1
ATOM 2021 N N . ASP A 1 245 ? -1.873 13.541 14.655 1.00 91.38 245 ASP A N 1
ATOM 2022 C CA . ASP A 1 245 ? -1.043 14.718 14.378 1.00 91.38 245 ASP A CA 1
ATOM 2023 C C . ASP A 1 245 ? 0.033 14.467 13.313 1.00 91.38 245 ASP A C 1
ATOM 2025 O O . ASP A 1 245 ? 1.024 15.200 13.230 1.00 91.38 245 ASP A O 1
ATOM 2029 N N . ILE A 1 246 ? -0.159 13.442 12.475 1.00 94.94 246 ILE A N 1
ATOM 2030 C CA . ILE A 1 246 ? 0.740 13.159 11.354 1.00 94.94 246 ILE A CA 1
ATOM 2031 C C . ILE A 1 246 ? 0.720 14.357 10.398 1.00 94.94 246 ILE A C 1
ATOM 2033 O O . ILE A 1 246 ? -0.325 14.759 9.889 1.00 94.94 246 ILE A O 1
ATOM 2037 N N . LYS A 1 247 ? 1.893 14.939 10.145 1.00 96.31 247 LYS A N 1
ATOM 2038 C CA . LYS A 1 247 ? 2.051 16.039 9.188 1.00 96.31 247 LYS A CA 1
ATOM 2039 C C . LYS A 1 247 ? 2.162 15.488 7.776 1.00 96.31 247 LYS A C 1
ATOM 2041 O O . LYS A 1 247 ? 2.929 14.563 7.547 1.00 96.31 247 LYS A O 1
ATOM 2046 N N . GLY A 1 248 ? 1.456 16.084 6.824 1.00 95.88 248 GLY A N 1
ATOM 2047 C CA . GLY A 1 248 ? 1.527 15.682 5.424 1.00 95.88 248 GLY A CA 1
ATOM 2048 C C . GLY A 1 248 ? 0.327 16.165 4.622 1.00 95.88 248 GLY A C 1
ATOM 2049 O O . GLY A 1 248 ? -0.577 16.799 5.168 1.00 95.88 248 GLY A O 1
ATOM 2050 N N . LYS A 1 249 ? 0.320 15.887 3.320 1.00 96.44 249 LYS A N 1
ATOM 2051 C CA . LYS A 1 249 ? -0.791 16.213 2.431 1.00 96.44 249 LYS A CA 1
ATOM 2052 C C . LYS A 1 249 ? -1.816 15.082 2.398 1.00 96.44 249 LYS A C 1
ATOM 2054 O O . LYS A 1 249 ? -1.512 13.916 2.140 1.00 96.44 249 LYS A O 1
ATOM 2059 N N . ALA A 1 250 ? -3.069 15.474 2.578 1.00 96.38 250 ALA A N 1
ATOM 2060 C CA . ALA A 1 250 ? -4.251 14.646 2.400 1.00 96.38 250 ALA A CA 1
ATOM 2061 C C . ALA A 1 250 ? -4.597 14.504 0.902 1.00 96.38 250 ALA A C 1
ATOM 2063 O O . ALA A 1 250 ? -5.659 14.921 0.456 1.00 96.38 250 ALA A O 1
ATOM 2064 N N . MET A 1 251 ? -3.654 13.990 0.105 1.00 95.44 251 MET A N 1
ATOM 2065 C CA . MET A 1 251 ? -3.808 13.795 -1.341 1.00 95.44 251 MET A CA 1
ATOM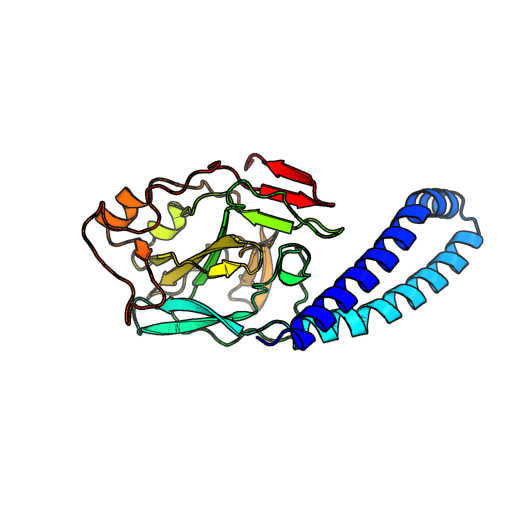 2066 C C . MET A 1 251 ? -3.068 12.535 -1.792 1.00 95.44 251 MET A C 1
ATOM 2068 O O . MET A 1 251 ? -1.932 12.347 -1.353 1.00 95.44 251 MET A O 1
ATOM 2072 N N . PRO A 1 252 ? -3.647 11.702 -2.675 1.00 94.81 252 PRO A N 1
ATOM 2073 C CA . PRO A 1 252 ? -2.958 10.542 -3.226 1.00 94.81 252 PRO A CA 1
ATOM 2074 C C . PRO A 1 252 ? -1.620 10.900 -3.885 1.00 94.81 252 PRO A C 1
ATOM 2076 O O . PRO A 1 252 ? -1.482 11.933 -4.545 1.00 94.81 252 PRO A O 1
ATOM 2079 N N . GLN A 1 253 ? -0.645 10.007 -3.730 1.00 95.88 253 GLN A N 1
ATOM 2080 C CA . GLN A 1 253 ? 0.699 10.184 -4.259 1.00 95.88 253 GLN A CA 1
ATOM 2081 C C . GLN A 1 253 ? 1.063 9.116 -5.278 1.00 95.88 253 GLN A C 1
ATOM 2083 O O . GLN A 1 253 ? 0.789 7.922 -5.106 1.00 95.88 253 GLN A O 1
ATOM 2088 N N . VAL A 1 254 ? 1.770 9.575 -6.301 1.00 95.19 254 VAL A N 1
ATOM 2089 C CA . VAL A 1 254 ? 2.418 8.753 -7.310 1.00 95.19 254 VAL A CA 1
ATOM 2090 C C . VAL A 1 254 ? 3.904 9.078 -7.310 1.00 95.19 254 VAL A C 1
ATOM 2092 O O . VAL A 1 254 ? 4.287 10.244 -7.360 1.00 95.19 254 VAL A O 1
ATOM 2095 N N . LEU A 1 255 ? 4.739 8.047 -7.270 1.00 95.31 255 LEU A N 1
ATOM 2096 C CA . LEU A 1 255 ? 6.189 8.173 -7.299 1.00 95.31 255 LEU A CA 1
ATOM 2097 C C . LEU A 1 255 ? 6.746 7.456 -8.529 1.00 95.31 255 LEU A C 1
ATOM 2099 O O . LEU A 1 255 ? 6.495 6.269 -8.718 1.00 95.31 255 LEU A O 1
ATOM 2103 N N . ILE A 1 256 ? 7.505 8.168 -9.358 1.00 94.12 256 ILE A N 1
ATOM 2104 C CA . ILE A 1 256 ? 8.174 7.616 -10.542 1.00 94.12 256 ILE A CA 1
ATOM 2105 C C . ILE A 1 256 ? 9.528 8.296 -10.721 1.00 94.12 256 ILE A C 1
ATOM 2107 O O . ILE A 1 256 ? 9.608 9.512 -10.627 1.00 94.12 256 ILE A O 1
ATOM 2111 N N . ASP A 1 257 ? 10.598 7.530 -10.934 1.00 91.81 257 ASP A N 1
ATOM 2112 C CA . ASP A 1 257 ? 11.954 8.065 -11.150 1.00 91.81 257 ASP A CA 1
ATOM 2113 C C . ASP A 1 257 ? 12.394 9.098 -10.086 1.00 91.81 257 ASP A C 1
ATOM 2115 O O . ASP A 1 257 ? 13.019 10.111 -10.384 1.00 91.81 257 ASP A O 1
ATOM 2119 N N . ASN A 1 258 ? 12.081 8.822 -8.813 1.00 94.25 258 ASN A N 1
ATOM 2120 C CA . ASN A 1 258 ? 12.303 9.711 -7.655 1.00 94.25 258 ASN A CA 1
ATOM 2121 C C . ASN A 1 258 ? 11.486 11.019 -7.660 1.00 94.25 258 ASN A C 1
ATOM 2123 O O . ASN A 1 258 ? 11.617 11.827 -6.743 1.00 94.25 258 ASN A O 1
ATOM 2127 N N . GLU A 1 259 ? 10.604 11.220 -8.636 1.00 95.88 259 GLU A N 1
ATOM 2128 C CA . GLU A 1 259 ? 9.672 12.339 -8.669 1.00 95.88 259 GLU A CA 1
ATOM 2129 C C . GLU A 1 259 ? 8.364 11.966 -7.974 1.00 95.88 259 GLU A C 1
ATOM 2131 O O . GLU A 1 259 ? 7.597 11.120 -8.445 1.00 95.88 259 GLU A O 1
ATOM 2136 N N . LEU A 1 260 ? 8.092 12.630 -6.851 1.00 96.44 260 LEU A N 1
ATOM 2137 C CA . LEU A 1 260 ? 6.811 12.536 -6.164 1.00 96.44 260 LEU A CA 1
ATOM 2138 C C . LEU A 1 260 ? 5.815 13.521 -6.776 1.00 96.44 260 LEU A C 1
ATOM 2140 O O . LEU A 1 260 ? 6.060 14.728 -6.827 1.00 96.44 260 LEU A O 1
ATOM 2144 N N . ARG A 1 261 ? 4.657 13.012 -7.184 1.00 96.44 261 ARG A N 1
ATOM 2145 C CA . ARG A 1 261 ? 3.540 13.793 -7.713 1.00 96.44 261 ARG A CA 1
ATOM 2146 C C . ARG A 1 261 ? 2.308 13.555 -6.856 1.00 96.44 261 ARG A C 1
ATOM 2148 O O . ARG A 1 261 ? 2.011 12.423 -6.484 1.00 96.44 261 ARG A O 1
ATOM 2155 N N . TYR A 1 262 ? 1.581 14.628 -6.578 1.00 93.31 262 TYR A N 1
ATOM 2156 C CA . TYR A 1 262 ? 0.268 14.551 -5.948 1.00 93.31 262 TYR A CA 1
ATOM 2157 C C . TYR A 1 262 ? -0.770 14.531 -7.056 1.00 93.31 262 TYR A C 1
ATOM 2159 O O . TYR A 1 262 ? -0.763 15.407 -7.922 1.00 93.31 262 TYR A O 1
ATOM 2167 N N . VAL A 1 263 ? -1.621 13.515 -7.046 1.00 91.00 263 VAL A N 1
ATOM 2168 C CA . VAL A 1 263 ? -2.686 13.369 -8.035 1.00 91.00 263 VAL A CA 1
ATOM 2169 C C . VAL A 1 263 ? -4.010 13.690 -7.363 1.00 91.00 263 VAL A C 1
ATOM 2171 O O . VAL A 1 263 ? -4.245 13.302 -6.218 1.00 91.00 263 VAL A O 1
ATOM 2174 N N . TYR A 1 264 ? -4.861 14.437 -8.057 1.00 80.75 264 TYR A N 1
ATOM 2175 C CA . TYR A 1 264 ? -6.252 14.552 -7.647 1.00 80.75 264 TYR A CA 1
ATOM 2176 C C . TYR A 1 264 ? -6.903 13.186 -7.859 1.00 80.75 264 TYR A C 1
ATOM 2178 O O . TYR A 1 264 ? -6.689 12.568 -8.907 1.00 80.75 264 TYR A O 1
ATOM 2186 N N . SER A 1 265 ? -7.646 12.706 -6.859 1.00 60.81 265 SER A N 1
ATOM 2187 C CA . SER A 1 265 ? -8.671 11.712 -7.175 1.00 60.81 265 SER A CA 1
ATOM 2188 C C . SER A 1 265 ? -9.636 12.403 -8.143 1.00 60.81 265 SER A C 1
ATOM 2190 O O . SER A 1 265 ? -9.903 13.591 -7.912 1.00 60.81 265 SER A O 1
ATOM 2192 N N . PRO A 1 266 ? -10.010 11.758 -9.258 1.00 45.53 266 PRO A N 1
ATOM 2193 C CA . PRO A 1 266 ? -10.990 12.310 -10.183 1.00 45.53 266 PRO A CA 1
ATOM 2194 C C . PRO A 1 266 ? -12.329 12.697 -9.522 1.00 45.53 266 PRO A C 1
ATOM 2196 O O . PRO A 1 266 ? -12.528 12.445 -8.311 1.00 45.53 266 PRO A O 1
#

Foldseek 3Di:
DDPVLVVLLVVLLVVLLVLVVVVVVCVVVLVVCVVVVNCVNVVVVVVVVVSVVVNVVSLVSNLVSQDFDQQDAAQPPRDTDTWRDQQAAAAGPRQAADDDSVDDIDDDPPFWAAKAKAKAPVPDQHDYGQGKGWHFFNADWDFVQQLPPPFKAWEWEWRHRNNRMIMIMIIITGPDHDAWPSDADHYSHQWDWTAHPVRDIDIDRDQTDIGRPVLVCLVVVRYFYDYPPDSHTDSDHRPPDPRPPRDGDNFIWIAHPSDIDGDHRD

Radius of gyration: 20.42 Å; chains: 1; bounding box: 46×34×66 Å